Protein AF-W4FXV7-F1 (afdb_monomer_lite)

Secondary structure (DSSP, 8-state):
---------------PPPPHHHHHHHHHHHHTTEEEPTTS-EEE---TTEEEEEEEEEESS-SS------TTSPPPP---S-GGGS-EEEEEEEEE--EEETTTTEEE-SEEEEEE-EEEEE-SS-BTTB-TT-EEEEEPP--HHHHHHHIIIIIHHHHHHHS-GGGTTSPEEEEE---GGGGG--HHHHHHTT--SEEEEEPPTT-GGG-TTT--

InterPro domains:
  IPR036397 Ribonuclease H superfamily [G3DSA:3.30.420.10] (7-215)

pLDDT: mean 89.77, std 8.4, range [48.66, 97.69]

Sequence (216 aa):
MKEEARLKARSSYVKPLLTEVNMVARVEHCLRFLRVMPGGGRVFENMHDYVHVDEKWFFLTKVNRRFYVYDDEELALRSVKSKRFITKVMFLAAVARPRYDHHAKKEFDGKIGIWPFVEHTLAKRTSKNRARGAPVITPQTVDSGVYQAAILDKATPAIKAKFPRTSQSSEIYIQQDNASPHRCVTTALMLSMGIQGISIANQPPNSPDFDVLDLG

Foldseek 3Di:
DPDDDPDDDDDDDDADDDDPVLVVQQVVVQVVQWDQDPVRDIDGHPQLLEKEKDKDKDFPDDPDDDDDDDPPDDDDDDDDPDPVPGDIWIKIFIFGDWDQQPVVRGIQPRGQDIGTQWDFDFACDDDPVDHGRDTDIHHDDDALVNVQCCCVVPVLVSCVVRRRPVCQVAAHEYEYEPPPSCVSDAQVVCVVVVNPSYGYDYDRPRCLVVGPVSPD

Structure (mmCIF, N/CA/C/O backbone):
data_AF-W4FXV7-F1
#
_entry.id   AF-W4FXV7-F1
#
loop_
_atom_site.group_PDB
_atom_site.id
_atom_site.type_symbol
_atom_site.label_atom_id
_atom_site.label_alt_id
_atom_site.label_comp_id
_atom_site.label_asym_id
_atom_site.label_entity_id
_atom_site.label_seq_id
_atom_site.pdbx_PDB_ins_code
_atom_site.Cartn_x
_atom_site.Cartn_y
_atom_site.Cartn_z
_atom_site.occupancy
_atom_site.B_iso_or_equiv
_atom_site.auth_seq_id
_atom_site.auth_comp_id
_atom_site.auth_asym_id
_atom_site.auth_atom_id
_atom_site.pdbx_PDB_model_num
ATOM 1 N N . MET A 1 1 ? -50.076 -7.258 -24.761 1.00 48.66 1 MET A N 1
ATOM 2 C CA . MET A 1 1 ? -48.803 -6.557 -25.044 1.00 48.66 1 MET A CA 1
ATOM 3 C C . MET A 1 1 ? -48.222 -6.116 -23.712 1.00 48.66 1 MET A C 1
ATOM 5 O O . MET A 1 1 ? -48.916 -5.408 -22.998 1.00 48.66 1 MET A O 1
ATOM 9 N N . LYS A 1 2 ? -47.034 -6.595 -23.320 1.00 56.97 2 LYS A N 1
ATOM 10 C CA . LYS A 1 2 ? -46.328 -6.030 -22.157 1.00 56.97 2 LYS A CA 1
ATOM 11 C C . LYS A 1 2 ? -45.806 -4.655 -22.576 1.00 56.97 2 LYS A C 1
ATOM 13 O O . LYS A 1 2 ? -45.144 -4.579 -23.605 1.00 56.97 2 LYS A O 1
ATOM 18 N N . GLU A 1 3 ? -46.141 -3.605 -21.831 1.00 65.94 3 GLU A N 1
ATOM 19 C CA . GLU A 1 3 ? -45.591 -2.266 -22.062 1.00 65.94 3 GLU A CA 1
ATOM 20 C C . GLU A 1 3 ? -44.058 -2.314 -22.027 1.00 65.94 3 GLU A C 1
ATOM 22 O O . GLU A 1 3 ? -43.462 -2.879 -21.106 1.00 65.94 3 GLU A O 1
ATOM 27 N N . GLU A 1 4 ? -43.409 -1.737 -23.040 1.00 66.50 4 GLU A N 1
ATOM 28 C CA . GLU A 1 4 ? -41.957 -1.579 -23.049 1.00 66.50 4 GLU A CA 1
ATOM 29 C C . GLU A 1 4 ? -41.546 -0.566 -21.975 1.00 66.50 4 GLU A C 1
ATOM 31 O O . GLU A 1 4 ? -41.837 0.630 -22.059 1.00 66.50 4 GLU A O 1
ATOM 36 N N . ALA A 1 5 ? -40.847 -1.043 -20.945 1.00 71.62 5 ALA A N 1
ATOM 37 C CA . ALA A 1 5 ? -40.325 -0.189 -19.889 1.00 71.62 5 ALA A CA 1
ATOM 38 C C . ALA A 1 5 ? -39.305 0.819 -20.461 1.00 71.62 5 ALA A C 1
ATOM 40 O O . ALA A 1 5 ? -38.188 0.456 -20.825 1.00 71.62 5 ALA A O 1
ATOM 41 N N . ARG A 1 6 ? -39.671 2.110 -20.497 1.00 75.38 6 ARG A N 1
ATOM 42 C CA . ARG A 1 6 ? -38.799 3.219 -20.954 1.00 75.38 6 ARG A CA 1
ATOM 43 C C . ARG A 1 6 ? -37.732 3.626 -19.926 1.00 75.38 6 ARG A C 1
ATOM 45 O O . ARG A 1 6 ? -36.821 4.384 -20.253 1.00 75.38 6 ARG A O 1
ATOM 52 N N . LEU A 1 7 ? -37.838 3.144 -18.686 1.00 73.56 7 LEU A N 1
ATOM 53 C CA . LEU A 1 7 ? -36.908 3.446 -17.598 1.00 73.56 7 LEU A CA 1
ATOM 54 C C . LEU A 1 7 ? -35.859 2.339 -17.465 1.00 73.56 7 LEU A C 1
ATOM 56 O O . LEU A 1 7 ? -36.186 1.180 -17.221 1.00 73.56 7 LEU A O 1
ATOM 60 N N . LYS A 1 8 ? -34.581 2.716 -17.582 1.00 82.44 8 LYS A N 1
ATOM 61 C CA . LYS A 1 8 ? -33.437 1.821 -17.377 1.00 82.44 8 LYS A CA 1
ATOM 62 C C . LYS A 1 8 ? -32.688 2.240 -16.118 1.00 82.44 8 LYS A C 1
ATOM 64 O O . LYS A 1 8 ? -32.209 3.370 -16.040 1.00 82.44 8 LYS A O 1
ATOM 69 N N . ALA A 1 9 ? -32.552 1.325 -15.161 1.00 82.94 9 ALA A N 1
ATOM 70 C CA . ALA A 1 9 ? -31.697 1.543 -14.002 1.00 82.94 9 ALA A CA 1
ATOM 71 C C . ALA A 1 9 ? -30.247 1.764 -14.468 1.00 82.94 9 ALA A C 1
ATOM 73 O O . ALA A 1 9 ? -29.694 0.955 -15.219 1.00 82.94 9 ALA A O 1
ATOM 74 N N . ARG A 1 10 ? -29.642 2.876 -14.045 1.00 84.50 10 ARG A N 1
ATOM 75 C CA . ARG A 1 10 ? -28.224 3.182 -14.253 1.00 84.50 10 ARG A CA 1
ATOM 76 C C . ARG A 1 10 ? -27.609 3.552 -12.912 1.00 84.50 10 ARG A C 1
ATOM 78 O O . ARG A 1 10 ? -28.198 4.324 -12.162 1.00 84.50 10 ARG A O 1
ATOM 85 N N . SER A 1 11 ? -26.421 3.029 -12.645 1.00 85.62 11 SER A N 1
ATOM 86 C CA . SER A 1 11 ? -25.624 3.410 -11.483 1.00 85.62 11 SER A CA 1
ATOM 87 C C . SER A 1 11 ? -24.525 4.363 -11.928 1.00 85.62 11 SER A C 1
ATOM 89 O O . SER A 1 11 ? -23.873 4.129 -12.945 1.00 85.62 11 SER A O 1
ATOM 91 N N . SER A 1 12 ? -24.318 5.426 -11.160 1.00 85.12 12 SER A N 1
ATOM 92 C CA . SER A 1 12 ? -23.156 6.300 -11.281 1.00 85.12 12 SER A CA 1
ATOM 93 C C . SER A 1 12 ? -22.412 6.276 -9.955 1.00 85.12 12 SER A C 1
ATOM 95 O O . SER A 1 12 ? -23.033 6.346 -8.894 1.00 85.12 12 SER A O 1
ATOM 97 N N . TYR A 1 13 ? -21.092 6.151 -10.020 1.00 82.00 13 TYR A N 1
ATOM 98 C CA . TYR A 1 13 ? -20.228 6.188 -8.848 1.00 82.00 13 TYR A CA 1
ATOM 99 C C . TYR A 1 13 ? -19.575 7.562 -8.768 1.00 82.00 13 TYR A C 1
ATOM 101 O O . TYR A 1 13 ? -19.130 8.101 -9.783 1.00 82.00 13 TYR A O 1
ATOM 109 N N . VAL A 1 14 ? -19.508 8.118 -7.561 1.00 83.81 14 VAL A N 1
ATOM 110 C CA . VAL A 1 14 ? -18.764 9.354 -7.310 1.00 83.81 14 VAL A CA 1
ATOM 111 C C . VAL A 1 14 ? -17.282 9.069 -7.540 1.00 83.81 14 VAL A C 1
ATOM 113 O O . VAL A 1 14 ? -16.741 8.119 -6.978 1.00 83.81 14 VAL A O 1
ATOM 116 N N . LYS A 1 15 ? -16.638 9.884 -8.376 1.00 82.75 15 LYS A N 1
ATOM 117 C CA . LYS A 1 15 ? -15.205 9.807 -8.676 1.00 82.75 15 LYS A CA 1
ATOM 118 C C . LYS A 1 15 ? -14.511 11.091 -8.219 1.00 82.75 15 LYS A C 1
ATOM 120 O O . LYS A 1 15 ? -15.176 12.130 -8.165 1.00 82.75 15 LYS A O 1
ATOM 125 N N . PRO A 1 16 ? -13.203 11.048 -7.915 1.00 83.44 16 PRO A N 1
ATOM 126 C CA . PRO A 1 16 ? -12.426 12.258 -7.688 1.00 83.44 16 PRO A CA 1
ATOM 127 C C . PRO A 1 16 ? -12.573 13.225 -8.865 1.00 83.44 16 PRO A C 1
ATOM 129 O O . PRO A 1 16 ? -12.513 12.819 -10.027 1.00 83.44 16 PRO A O 1
ATOM 132 N N . LEU A 1 17 ? -12.770 14.505 -8.559 1.00 88.88 17 LEU A N 1
ATOM 133 C CA . LEU A 1 17 ? -12.753 15.549 -9.574 1.00 88.88 17 LEU A CA 1
ATOM 134 C C . LEU A 1 17 ? -11.306 15.754 -10.036 1.00 88.88 17 LEU A C 1
ATOM 136 O O . LEU A 1 17 ? -10.425 16.022 -9.218 1.00 88.88 17 LEU A O 1
ATOM 140 N N . LEU A 1 18 ? -11.062 15.616 -11.337 1.00 92.81 18 LEU A N 1
ATOM 141 C CA . LEU A 1 18 ? -9.741 15.814 -11.925 1.00 92.81 18 LEU A CA 1
ATOM 142 C C . LEU A 1 18 ? -9.613 17.248 -12.436 1.00 92.81 18 LEU A C 1
ATOM 144 O O . LEU A 1 18 ? -10.452 17.714 -13.203 1.00 92.81 18 LEU A O 1
ATOM 148 N N . THR A 1 19 ? -8.546 17.930 -12.028 1.00 94.69 19 THR A N 1
ATOM 149 C CA . THR A 1 19 ? -8.115 19.179 -12.674 1.00 94.69 19 THR A CA 1
ATOM 150 C C . THR A 1 19 ? -7.403 18.867 -13.992 1.00 94.69 19 THR A C 1
ATOM 152 O O . THR A 1 19 ? -6.935 17.743 -14.187 1.00 94.69 19 THR A O 1
ATOM 155 N N . GLU A 1 20 ? -7.245 19.854 -14.878 1.00 96.00 20 GLU A N 1
ATOM 156 C CA . GLU A 1 20 ? -6.464 19.686 -16.117 1.00 96.00 20 GLU A CA 1
ATOM 157 C C . GLU A 1 20 ? -5.042 19.179 -15.835 1.00 96.00 20 GLU A C 1
ATOM 159 O O . GLU A 1 20 ? -4.565 18.253 -16.489 1.00 96.00 20 GLU A O 1
ATOM 164 N N . VAL A 1 21 ? -4.406 19.697 -14.779 1.00 94.81 21 VAL A N 1
ATOM 165 C CA . VAL A 1 21 ? -3.082 19.250 -14.325 1.00 94.81 21 VAL A CA 1
ATOM 166 C C . VAL A 1 21 ? -3.102 17.772 -13.924 1.00 94.81 21 VAL A C 1
ATOM 168 O O . VAL A 1 21 ? -2.193 17.024 -14.282 1.00 94.81 21 VAL A O 1
ATOM 171 N N . ASN A 1 22 ? -4.149 17.311 -13.224 1.00 93.25 22 ASN A N 1
ATOM 172 C CA . ASN A 1 22 ? -4.285 15.888 -12.898 1.00 93.25 22 ASN A CA 1
ATOM 173 C C . ASN A 1 22 ? -4.461 15.037 -14.157 1.00 93.25 22 ASN A C 1
ATOM 175 O O . ASN A 1 22 ? -3.879 13.959 -14.244 1.00 93.25 22 ASN A O 1
ATOM 179 N N . MET A 1 23 ? -5.251 15.501 -15.126 1.00 94.12 23 MET A N 1
ATOM 180 C CA . MET A 1 23 ? -5.481 14.772 -16.374 1.00 94.12 23 MET A CA 1
ATOM 181 C C . MET A 1 23 ? -4.187 14.600 -17.172 1.00 94.12 23 MET A C 1
ATOM 183 O O . MET A 1 23 ? -3.881 13.480 -17.581 1.00 94.12 23 MET A O 1
ATOM 187 N N . VAL A 1 24 ? -3.404 15.670 -17.336 1.00 95.75 24 VAL A N 1
ATOM 188 C CA . VAL A 1 24 ? -2.107 15.621 -18.031 1.00 95.75 24 VAL A CA 1
ATOM 189 C C . VAL A 1 24 ? -1.149 14.669 -17.317 1.00 95.75 24 VAL A C 1
ATOM 191 O O . VAL A 1 24 ? -0.655 13.732 -17.941 1.00 95.75 24 VAL A O 1
ATOM 194 N N . ALA A 1 25 ? -0.976 14.817 -15.999 1.00 94.50 25 ALA A N 1
ATOM 195 C CA . ALA A 1 25 ? -0.084 13.957 -15.216 1.00 94.50 25 ALA A CA 1
ATOM 196 C C . ALA A 1 25 ? -0.470 12.469 -15.297 1.00 94.50 25 ALA A C 1
ATOM 198 O O . ALA A 1 25 ? 0.395 11.590 -15.319 1.00 94.50 25 ALA A O 1
ATOM 199 N N . ARG A 1 26 ? -1.773 12.170 -15.363 1.00 94.56 26 ARG A N 1
ATOM 200 C CA . ARG A 1 26 ? -2.284 10.807 -15.549 1.00 94.56 26 ARG A CA 1
ATOM 201 C C . ARG A 1 26 ? -1.961 10.251 -16.930 1.00 94.56 26 ARG A C 1
ATOM 203 O O . ARG A 1 26 ? -1.517 9.112 -17.022 1.00 94.56 26 ARG A O 1
ATOM 210 N N . VAL A 1 27 ? -2.148 11.039 -17.989 1.00 94.31 27 VAL A N 1
ATOM 211 C CA . VAL A 1 27 ? -1.793 10.621 -19.355 1.00 94.31 27 VAL A CA 1
ATOM 212 C C . VAL A 1 27 ? -0.291 10.383 -19.459 1.00 94.31 27 VAL A C 1
ATOM 214 O O . VAL A 1 27 ? 0.118 9.318 -19.910 1.00 94.31 27 VAL A O 1
ATOM 217 N N . GLU A 1 28 ? 0.532 11.314 -18.978 1.00 94.50 28 GLU A N 1
ATOM 218 C CA . GLU A 1 28 ? 1.990 11.162 -18.950 1.00 94.50 28 GLU A CA 1
ATOM 219 C C . GLU A 1 28 ? 2.416 9.912 -18.181 1.00 94.50 28 GLU A C 1
ATOM 221 O O . GLU A 1 28 ? 3.292 9.179 -18.635 1.00 94.50 28 GLU A O 1
ATOM 226 N N . HIS A 1 29 ? 1.773 9.627 -17.045 1.00 92.69 29 HIS A N 1
ATOM 227 C CA . HIS A 1 29 ? 1.997 8.394 -16.298 1.00 92.69 29 HIS A CA 1
ATOM 228 C C . HIS A 1 29 ? 1.708 7.149 -17.138 1.00 92.69 29 HIS A C 1
ATOM 230 O O . HIS A 1 29 ? 2.578 6.288 -17.241 1.00 92.69 29 HIS A O 1
ATOM 236 N N . CYS A 1 30 ? 0.550 7.072 -17.799 1.00 92.31 30 CYS A N 1
ATOM 237 C CA . CYS A 1 30 ? 0.216 5.947 -18.676 1.00 92.31 30 CYS A CA 1
ATOM 238 C C . CYS A 1 30 ? 1.188 5.805 -19.855 1.00 92.31 30 CYS A C 1
ATOM 240 O O . CYS A 1 30 ? 1.553 4.688 -20.220 1.00 92.31 30 CYS A O 1
ATOM 242 N N . LEU A 1 31 ? 1.622 6.923 -20.447 1.00 92.56 31 LEU A N 1
ATOM 243 C CA . LEU A 1 31 ? 2.546 6.923 -21.584 1.00 92.56 31 LEU A CA 1
ATOM 244 C C . LEU A 1 31 ? 3.917 6.340 -21.223 1.00 92.56 31 LEU A C 1
ATOM 246 O O . LEU A 1 31 ? 4.532 5.713 -22.081 1.00 92.56 31 LEU A O 1
ATO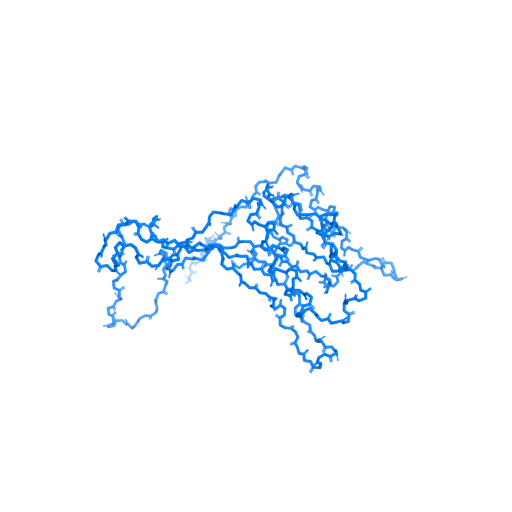M 250 N N . ARG A 1 32 ? 4.376 6.473 -19.968 1.00 91.00 32 ARG A N 1
ATOM 251 C CA . ARG A 1 32 ? 5.633 5.847 -19.511 1.00 91.00 32 ARG A CA 1
ATOM 252 C C . ARG A 1 32 ? 5.609 4.325 -19.582 1.00 91.00 32 ARG A C 1
ATOM 254 O O . ARG A 1 32 ? 6.667 3.718 -19.666 1.00 91.00 32 ARG A O 1
ATOM 261 N N . PHE A 1 33 ? 4.423 3.720 -19.580 1.00 90.81 33 PHE A N 1
ATOM 262 C CA . PHE A 1 33 ? 4.275 2.276 -19.703 1.00 90.81 33 PHE A CA 1
ATOM 263 C C . PHE A 1 33 ? 4.114 1.799 -21.153 1.00 90.81 33 PHE A C 1
ATOM 265 O O . PHE A 1 33 ? 3.883 0.613 -21.374 1.00 90.81 33 PHE A O 1
ATOM 272 N N . LEU A 1 34 ? 4.191 2.680 -22.155 1.00 92.50 34 LEU A N 1
ATOM 273 C CA . LEU A 1 34 ? 4.124 2.277 -23.560 1.00 92.50 34 LEU A CA 1
ATOM 274 C C . LEU A 1 34 ? 5.517 1.973 -24.108 1.00 92.50 34 LEU A C 1
ATOM 276 O O . LEU A 1 34 ? 6.382 2.843 -24.182 1.00 92.50 34 LEU A O 1
ATOM 280 N N . ARG A 1 35 ? 5.698 0.746 -24.597 1.00 88.50 35 ARG A N 1
ATOM 281 C CA . ARG A 1 35 ? 6.882 0.310 -25.339 1.00 88.50 35 ARG A CA 1
ATOM 282 C C . ARG A 1 35 ? 6.604 0.313 -26.835 1.00 88.50 35 ARG A C 1
ATOM 284 O O . ARG A 1 35 ? 5.548 -0.138 -27.283 1.00 88.50 35 ARG A O 1
ATOM 291 N N . VAL A 1 36 ? 7.573 0.796 -27.608 1.00 89.12 36 VAL A N 1
ATOM 292 C CA . VAL A 1 36 ? 7.553 0.730 -29.073 1.00 89.12 36 VAL A CA 1
ATOM 293 C C . VAL A 1 36 ? 8.174 -0.593 -29.509 1.00 89.12 36 VAL A C 1
ATOM 295 O O . VAL A 1 36 ? 9.300 -0.916 -29.140 1.00 89.12 36 VAL A O 1
ATOM 298 N N . MET A 1 37 ? 7.425 -1.369 -30.283 1.00 89.44 37 MET A N 1
ATOM 299 C CA . MET A 1 37 ? 7.876 -2.637 -30.845 1.00 89.44 37 MET A CA 1
ATOM 300 C C . MET A 1 37 ? 8.703 -2.395 -32.119 1.00 89.44 37 MET A C 1
ATOM 302 O O . MET A 1 37 ? 8.470 -1.399 -32.809 1.00 89.44 37 MET A O 1
ATOM 306 N N . PRO A 1 38 ? 9.592 -3.328 -32.514 1.00 84.81 38 PRO A N 1
ATOM 307 C CA . PRO A 1 38 ? 10.391 -3.209 -33.742 1.00 84.81 38 PRO A CA 1
ATOM 308 C C . PRO A 1 38 ? 9.578 -2.979 -35.033 1.00 84.81 38 PRO A C 1
ATOM 310 O O . PRO A 1 38 ? 10.108 -2.448 -36.000 1.00 84.81 38 PRO A O 1
ATOM 313 N N . GLY A 1 39 ? 8.286 -3.335 -35.048 1.00 86.38 39 GLY A N 1
ATOM 314 C CA . GLY A 1 39 ? 7.357 -3.093 -36.162 1.00 86.38 39 GLY A CA 1
ATOM 315 C C . GLY A 1 39 ? 6.536 -1.797 -36.071 1.00 86.38 39 GLY A C 1
ATOM 316 O O . GLY A 1 39 ? 5.515 -1.686 -36.741 1.00 86.38 39 GLY A O 1
ATOM 317 N N . GLY A 1 40 ? 6.897 -0.854 -35.195 1.00 86.69 40 GLY A N 1
ATOM 318 C CA . GLY A 1 40 ? 6.206 0.436 -35.029 1.00 86.69 40 GLY A CA 1
ATOM 319 C C . GLY A 1 40 ? 4.913 0.396 -34.200 1.00 86.69 40 GLY A C 1
ATOM 320 O O . GLY A 1 40 ? 4.383 1.445 -33.834 1.00 86.69 40 GLY A O 1
ATOM 321 N N . GLY A 1 41 ? 4.418 -0.796 -33.853 1.00 90.38 41 GLY A N 1
ATOM 322 C CA . GLY A 1 41 ? 3.311 -0.970 -32.910 1.00 90.38 41 GLY A CA 1
ATOM 323 C C . GLY A 1 41 ? 3.684 -0.552 -31.484 1.00 90.38 41 GLY A C 1
ATOM 324 O O . GLY A 1 41 ? 4.857 -0.554 -31.111 1.00 90.38 41 GLY A O 1
ATOM 325 N N . ARG A 1 42 ? 2.683 -0.213 -30.666 1.00 90.88 42 ARG A N 1
ATOM 326 C CA . ARG A 1 42 ? 2.867 0.111 -29.243 1.00 90.88 42 ARG A CA 1
ATOM 327 C C . ARG A 1 42 ? 2.188 -0.936 -28.374 1.00 90.88 42 ARG A C 1
ATOM 329 O O . ARG A 1 42 ? 1.058 -1.325 -28.658 1.00 90.88 42 ARG A O 1
ATOM 336 N N . VAL A 1 43 ? 2.862 -1.361 -27.314 1.00 91.81 43 VAL A N 1
ATOM 337 C CA . VAL A 1 43 ? 2.330 -2.302 -26.320 1.00 91.81 43 VAL A CA 1
ATOM 338 C C . VAL A 1 43 ? 2.589 -1.768 -24.920 1.00 91.81 43 VAL A C 1
ATOM 340 O O . VAL A 1 43 ? 3.569 -1.061 -24.701 1.00 91.81 43 VAL A O 1
ATOM 343 N N . PHE A 1 44 ? 1.718 -2.094 -23.971 1.00 90.44 44 PHE A N 1
ATOM 344 C CA . PHE A 1 44 ? 1.961 -1.756 -22.572 1.00 90.44 44 PHE A CA 1
ATOM 345 C C . PHE A 1 44 ? 3.011 -2.681 -21.949 1.00 90.44 44 PHE A C 1
ATOM 347 O O . PHE A 1 44 ? 3.120 -3.853 -22.320 1.00 90.44 44 PHE A O 1
ATOM 354 N N . GLU A 1 45 ? 3.770 -2.161 -20.985 1.00 88.44 45 GLU A N 1
ATOM 355 C CA . GLU A 1 45 ? 4.669 -2.969 -20.167 1.00 88.44 45 GLU A CA 1
ATOM 356 C C . GLU A 1 45 ? 3.906 -4.071 -19.430 1.00 88.44 45 GLU A C 1
ATOM 358 O O . GLU A 1 45 ? 2.751 -3.917 -19.034 1.00 88.44 45 GLU A O 1
ATOM 363 N N . ASN A 1 46 ? 4.574 -5.201 -19.200 1.00 88.31 46 ASN A N 1
ATOM 364 C CA . ASN A 1 46 ? 3.980 -6.309 -18.456 1.00 88.31 46 ASN A CA 1
ATOM 365 C C . ASN A 1 46 ? 3.898 -6.043 -16.939 1.00 88.31 46 ASN A C 1
ATOM 367 O O . ASN A 1 46 ? 3.200 -6.780 -16.243 1.00 88.31 46 ASN A O 1
ATOM 371 N N . MET A 1 47 ? 4.593 -5.019 -16.430 1.00 89.50 47 MET A N 1
ATOM 372 C CA . MET A 1 47 ? 4.651 -4.663 -15.008 1.00 89.50 47 MET A CA 1
ATOM 373 C C . MET A 1 47 ? 5.090 -5.825 -14.092 1.00 89.50 47 MET A C 1
ATOM 375 O O . MET A 1 47 ? 4.726 -5.873 -12.921 1.00 89.50 47 MET A O 1
ATOM 379 N N . HIS A 1 48 ? 5.875 -6.787 -14.597 1.00 91.06 48 HIS A N 1
ATOM 380 C CA . HIS A 1 48 ? 6.377 -7.911 -13.788 1.00 91.06 48 HIS A CA 1
ATOM 381 C C . HIS A 1 48 ? 7.363 -7.482 -12.699 1.00 91.06 48 HIS A C 1
ATOM 383 O O . HIS A 1 48 ? 7.560 -8.234 -11.743 1.00 91.06 48 HIS A O 1
ATOM 389 N N . ASP A 1 49 ? 7.924 -6.282 -12.833 1.00 91.69 49 ASP A N 1
ATOM 390 C CA . ASP A 1 49 ? 8.886 -5.694 -11.904 1.00 91.69 49 ASP A CA 1
ATOM 391 C C . ASP A 1 49 ? 8.225 -4.715 -10.915 1.00 91.69 49 ASP A C 1
ATOM 393 O O . ASP A 1 49 ? 8.909 -4.091 -10.112 1.00 91.69 49 ASP A O 1
ATOM 397 N N . TYR A 1 50 ? 6.891 -4.596 -10.937 1.00 93.69 5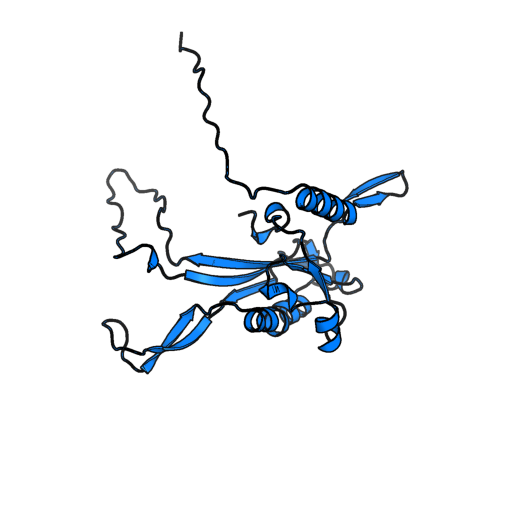0 TYR A N 1
ATOM 398 C CA . TYR A 1 50 ? 6.141 -3.724 -10.035 1.00 93.69 50 TYR A CA 1
ATOM 399 C C . TYR A 1 50 ? 5.547 -4.485 -8.845 1.00 93.69 50 TYR A C 1
ATOM 401 O O . TYR A 1 50 ? 4.981 -5.577 -8.972 1.00 93.69 50 TYR A O 1
ATOM 409 N N . VAL A 1 51 ? 5.649 -3.852 -7.680 1.00 95.25 51 VAL A N 1
ATOM 410 C CA . VAL A 1 51 ? 4.966 -4.204 -6.437 1.00 95.25 51 VAL A CA 1
ATOM 411 C C . VAL A 1 51 ? 4.084 -3.026 -6.048 1.00 95.25 51 VAL A C 1
ATOM 413 O O . VAL A 1 51 ? 4.590 -1.940 -5.801 1.00 95.25 51 VAL A O 1
ATOM 416 N N . HIS A 1 52 ? 2.780 -3.234 -5.965 1.00 95.56 52 HIS A N 1
ATOM 417 C CA . HIS A 1 52 ? 1.820 -2.240 -5.501 1.00 95.56 52 HIS A CA 1
ATOM 418 C C . HIS A 1 52 ? 1.697 -2.323 -3.983 1.00 95.56 52 HIS A C 1
ATOM 420 O O . HIS A 1 52 ? 1.529 -3.425 -3.441 1.00 95.56 52 HIS A O 1
ATOM 426 N N . VAL A 1 53 ? 1.797 -1.176 -3.313 1.00 96.31 53 VAL A N 1
ATOM 427 C CA . VAL A 1 53 ? 1.571 -1.043 -1.875 1.00 96.31 53 VAL A CA 1
ATOM 428 C C . VAL A 1 53 ? 0.513 0.012 -1.595 1.00 96.31 53 VAL A C 1
ATOM 430 O O . VAL A 1 53 ? 0.522 1.066 -2.221 1.00 96.31 53 VAL A O 1
ATOM 433 N N . ASP A 1 54 ? -0.374 -0.294 -0.653 1.00 94.62 54 ASP A N 1
ATOM 434 C CA . ASP A 1 54 ? -1.465 0.591 -0.240 1.00 94.62 54 ASP A CA 1
ATOM 435 C C . ASP A 1 54 ? -1.946 0.246 1.177 1.00 94.62 54 ASP A C 1
ATOM 437 O O . ASP A 1 54 ? -1.782 -0.889 1.662 1.00 94.62 54 ASP A O 1
ATOM 441 N N . GLU A 1 55 ? -2.568 1.221 1.837 1.00 94.12 55 GLU A N 1
ATOM 442 C CA . GLU A 1 55 ? -3.186 1.088 3.143 1.00 94.12 55 GLU A CA 1
ATOM 443 C C . GLU A 1 55 ? -4.708 0.977 3.081 1.00 94.12 55 GLU A C 1
ATOM 445 O O . GLU A 1 55 ? -5.436 1.924 2.786 1.00 94.12 55 GLU A O 1
ATOM 450 N N . LYS A 1 56 ? -5.234 -0.155 3.556 1.00 91.00 56 LYS A N 1
ATOM 451 C CA . LYS A 1 56 ? -6.682 -0.399 3.573 1.00 91.00 56 LYS A CA 1
ATOM 452 C C . LYS A 1 56 ? -7.229 -0.562 4.983 1.00 91.00 56 LYS A C 1
ATOM 454 O O . LYS A 1 56 ? -6.679 -1.278 5.823 1.00 91.00 56 LYS A O 1
ATOM 459 N N . TRP A 1 57 ? -8.368 0.079 5.251 1.00 91.50 57 TRP A N 1
ATOM 460 C CA . TRP A 1 57 ? -9.125 -0.116 6.490 1.00 91.50 57 TRP A CA 1
ATOM 461 C C . TRP A 1 57 ? -9.959 -1.398 6.435 1.00 91.50 57 TRP A C 1
ATOM 463 O O . TRP A 1 57 ? -10.897 -1.515 5.646 1.00 91.50 57 TRP A O 1
ATOM 473 N N . PHE A 1 58 ? -9.709 -2.311 7.370 1.00 90.62 58 PHE A N 1
ATOM 474 C CA . PHE A 1 58 ? -10.530 -3.495 7.594 1.00 90.62 58 PHE A CA 1
ATOM 475 C C . PHE A 1 58 ? -11.418 -3.297 8.817 1.00 90.62 58 PHE A C 1
ATOM 477 O O . PHE A 1 58 ? -10.942 -3.031 9.920 1.00 90.62 58 PHE A O 1
ATOM 484 N N . PHE A 1 59 ? -12.726 -3.445 8.624 1.00 90.88 59 PHE A N 1
ATOM 485 C CA . PHE A 1 59 ? -13.718 -3.356 9.691 1.00 90.88 59 PHE A CA 1
ATOM 486 C C . PHE A 1 59 ? -14.044 -4.754 10.208 1.00 90.88 59 PHE A C 1
ATOM 488 O O . PHE A 1 59 ? -14.357 -5.645 9.419 1.00 90.88 59 PHE A O 1
ATOM 495 N N . LEU A 1 60 ? -14.075 -4.923 11.534 1.00 88.88 60 LEU A N 1
ATOM 496 C CA . LEU A 1 60 ? -14.477 -6.179 12.179 1.00 88.88 60 LEU A CA 1
ATOM 497 C C . LEU A 1 60 ? -15.872 -6.634 11.719 1.00 88.88 60 LEU A C 1
ATOM 499 O O . LEU A 1 60 ? -16.181 -7.822 11.673 1.00 88.88 60 LEU A O 1
ATOM 503 N N . THR A 1 61 ? -16.741 -5.682 11.377 1.00 88.25 61 THR A N 1
ATOM 504 C CA . THR A 1 61 ? -18.067 -5.981 10.852 1.00 88.25 61 THR A CA 1
ATOM 505 C C . THR A 1 61 ? -18.563 -4.870 9.925 1.00 88.25 61 THR A C 1
ATOM 507 O O . THR A 1 61 ? -18.320 -3.692 10.175 1.00 88.25 61 THR A O 1
ATOM 510 N N . LYS A 1 62 ? -19.272 -5.222 8.844 1.00 87.19 62 LYS A N 1
ATOM 511 C CA . LYS A 1 62 ? -19.889 -4.236 7.936 1.00 87.19 62 LYS A CA 1
ATOM 512 C C . LYS A 1 62 ? -21.183 -3.693 8.534 1.00 87.19 62 LYS A C 1
ATOM 514 O O . LYS A 1 62 ? -21.945 -4.456 9.125 1.00 87.19 62 LYS A O 1
ATOM 519 N N . VAL A 1 63 ? -21.467 -2.407 8.329 1.00 87.69 63 VAL A N 1
ATOM 520 C CA . VAL A 1 63 ? -22.738 -1.793 8.758 1.00 87.69 63 VAL A CA 1
ATOM 521 C C . VAL A 1 63 ? -23.915 -2.518 8.106 1.00 87.69 63 VAL A C 1
ATOM 523 O O . VAL A 1 63 ? -24.766 -3.057 8.804 1.00 87.69 63 VAL A O 1
ATOM 526 N N . ASN A 1 64 ? -23.889 -2.614 6.777 1.00 86.00 64 ASN A N 1
ATOM 527 C CA . ASN A 1 64 ? -24.855 -3.380 6.004 1.00 86.00 64 ASN A CA 1
ATOM 528 C C . ASN A 1 64 ? -24.174 -4.657 5.512 1.00 86.00 64 ASN A C 1
ATOM 530 O O . ASN A 1 64 ? -23.163 -4.602 4.808 1.00 86.00 64 ASN A O 1
ATOM 534 N N . ARG A 1 65 ? -24.711 -5.812 5.903 1.00 87.62 65 ARG A N 1
ATOM 535 C CA . ARG A 1 65 ? -24.271 -7.124 5.425 1.00 87.62 65 ARG A CA 1
ATOM 536 C C . ARG A 1 65 ? -25.502 -7.876 4.948 1.00 87.62 65 ARG A C 1
ATOM 538 O O . ARG A 1 65 ? -26.469 -7.976 5.694 1.00 87.62 65 ARG A O 1
ATOM 545 N N . ARG A 1 66 ? -25.461 -8.362 3.709 1.00 88.88 66 ARG A N 1
ATOM 546 C CA . ARG A 1 66 ? -26.505 -9.230 3.167 1.00 88.88 66 ARG A CA 1
ATOM 547 C C . ARG A 1 66 ? -26.301 -10.629 3.738 1.00 88.88 66 ARG A C 1
ATOM 549 O O . ARG A 1 66 ? -25.191 -11.155 3.664 1.00 88.88 66 ARG A O 1
ATOM 556 N N . PHE A 1 67 ? -27.357 -11.182 4.311 1.00 88.81 67 PHE A N 1
ATOM 557 C CA . PHE A 1 67 ? -27.433 -12.574 4.726 1.00 88.81 67 PHE A CA 1
ATOM 558 C C . PHE A 1 67 ? -28.454 -13.267 3.831 1.00 88.81 67 PHE A C 1
ATOM 560 O O . PHE A 1 67 ? -29.434 -12.646 3.419 1.00 88.81 67 PHE A O 1
ATOM 567 N N . TYR A 1 68 ? -28.177 -14.519 3.499 1.00 91.38 68 TYR A N 1
ATOM 568 C CA . TYR A 1 68 ? -29.154 -15.420 2.911 1.00 91.38 68 TYR A CA 1
ATOM 569 C C . TYR A 1 68 ? -29.602 -16.318 4.057 1.00 91.38 68 TYR A C 1
ATOM 571 O O . TYR A 1 68 ? -28.757 -16.959 4.677 1.00 91.38 68 TYR A O 1
ATOM 579 N N . VAL A 1 69 ? -30.885 -16.255 4.377 1.00 93.44 69 VAL A N 1
ATOM 580 C CA . VAL A 1 69 ? -31.560 -17.047 5.409 1.00 93.44 69 VAL A CA 1
ATOM 581 C C . VAL A 1 69 ? -32.783 -17.672 4.750 1.00 93.44 69 VAL A C 1
ATOM 583 O O . VAL A 1 69 ? -33.278 -17.109 3.761 1.00 93.44 69 VAL A O 1
ATOM 586 N N . TYR A 1 70 ? -33.225 -18.827 5.239 1.00 94.25 70 TYR A N 1
ATOM 587 C CA . TYR A 1 70 ? -34.508 -19.382 4.805 1.00 94.25 70 TYR A CA 1
ATOM 588 C C . TYR A 1 70 ? -35.663 -18.475 5.252 1.00 94.25 70 TYR A C 1
ATOM 590 O O . TYR A 1 70 ? -35.493 -17.584 6.087 1.00 94.25 70 TYR A O 1
ATOM 598 N N . ASP A 1 71 ? -36.826 -18.637 4.631 1.00 92.25 71 ASP A N 1
ATOM 599 C CA . ASP A 1 71 ? -38.010 -17.821 4.903 1.00 92.25 71 ASP A CA 1
ATOM 600 C C . ASP A 1 71 ? -38.575 -18.031 6.316 1.00 92.25 71 ASP A C 1
ATOM 602 O O . ASP A 1 71 ? -39.213 -17.125 6.853 1.00 92.25 71 ASP A O 1
ATOM 606 N N . ASP A 1 72 ? -38.288 -19.177 6.932 1.00 94.56 72 ASP A N 1
ATOM 607 C CA . ASP A 1 72 ? -38.644 -19.535 8.306 1.00 94.56 72 ASP A CA 1
ATOM 608 C C . ASP A 1 72 ? -37.535 -19.252 9.341 1.00 94.56 72 ASP A C 1
ATOM 610 O O . ASP A 1 72 ? -37.745 -19.441 10.541 1.00 94.56 72 ASP A O 1
ATOM 614 N N . GLU A 1 73 ? -36.371 -18.754 8.916 1.00 94.38 73 GLU A N 1
ATOM 615 C CA . GLU A 1 73 ? -35.245 -18.454 9.801 1.00 94.38 73 GLU A CA 1
ATOM 616 C C . GLU A 1 73 ? -35.218 -16.985 10.249 1.00 94.38 73 GLU A C 1
ATOM 618 O O . GLU A 1 73 ? -35.271 -16.044 9.451 1.00 94.38 73 GLU A O 1
ATOM 623 N N . GLU A 1 74 ? -35.029 -16.764 11.552 1.00 90.50 74 GLU A N 1
ATOM 624 C CA . GLU A 1 74 ? -34.832 -15.419 12.086 1.00 90.50 74 GLU A CA 1
ATOM 625 C C . GLU A 1 74 ? -33.396 -14.924 11.840 1.00 90.50 74 GLU A C 1
ATOM 627 O O . GLU A 1 74 ? -32.401 -15.576 12.170 1.00 90.50 74 GLU A O 1
ATOM 632 N N . LEU A 1 75 ? -33.269 -13.713 11.292 1.00 90.75 75 LEU A N 1
ATOM 633 C CA . LEU A 1 75 ? -31.969 -13.096 11.066 1.00 90.75 75 LEU A CA 1
ATOM 634 C C . LEU A 1 75 ? -31.302 -12.703 12.393 1.00 90.75 75 LEU A C 1
ATOM 636 O O . LEU A 1 75 ? -31.832 -11.894 13.152 1.00 90.75 75 LEU A O 1
ATOM 640 N N . ALA A 1 76 ? -30.073 -13.178 12.618 1.00 87.62 76 ALA A N 1
ATOM 641 C CA . ALA A 1 76 ? -29.299 -12.857 13.817 1.00 87.62 76 ALA A CA 1
ATOM 642 C C . ALA A 1 76 ? -29.214 -11.339 14.088 1.00 87.62 76 ALA A C 1
ATOM 644 O O . ALA A 1 76 ? -28.711 -10.561 13.264 1.00 87.62 76 ALA A O 1
ATOM 645 N N . LEU A 1 77 ? -29.641 -10.921 15.286 1.00 88.75 77 LEU A N 1
ATOM 646 C CA . LEU A 1 77 ? -29.609 -9.520 15.700 1.00 88.75 77 LEU A CA 1
ATOM 647 C C . LEU A 1 77 ? -28.167 -8.996 15.762 1.00 88.75 77 LEU A C 1
ATOM 649 O O . LEU A 1 77 ? -27.320 -9.497 16.503 1.00 88.75 77 LEU A O 1
ATOM 653 N N . ARG A 1 78 ? -27.897 -7.917 15.022 1.00 89.19 78 ARG A N 1
ATOM 654 C CA . ARG A 1 78 ? -26.606 -7.215 15.028 1.00 89.19 78 ARG A CA 1
ATOM 655 C C . ARG A 1 78 ? -26.801 -5.765 15.443 1.00 89.19 78 ARG A C 1
ATOM 657 O O . ARG A 1 78 ? -27.145 -4.921 14.621 1.00 89.19 78 ARG A O 1
ATOM 664 N N . SER A 1 79 ? -26.543 -5.469 16.714 1.00 86.38 79 SER A N 1
ATOM 665 C CA . SER A 1 79 ? -26.674 -4.123 17.274 1.00 86.38 79 SER A CA 1
ATOM 666 C C . SER A 1 79 ? -25.344 -3.607 17.832 1.00 86.38 79 SER A C 1
ATOM 668 O O . SER A 1 79 ? -24.552 -4.333 18.429 1.00 86.38 79 SER A O 1
ATOM 670 N N . VAL A 1 80 ? -25.079 -2.318 17.612 1.00 85.56 80 VAL A N 1
ATOM 671 C CA . VAL A 1 80 ? -23.966 -1.571 18.215 1.00 85.56 80 VAL A CA 1
ATOM 672 C C . VAL A 1 80 ? -24.483 -0.200 18.639 1.00 85.56 80 VAL A C 1
ATOM 674 O O . VAL A 1 80 ? -25.325 0.375 17.955 1.00 85.56 80 VAL A O 1
ATOM 677 N N . LYS A 1 81 ? -23.962 0.362 19.738 1.00 85.62 81 LYS A N 1
ATOM 678 C CA . LYS A 1 81 ? -24.394 1.689 20.225 1.00 85.62 81 LYS A CA 1
ATOM 679 C C . LYS A 1 81 ? -24.163 2.812 19.205 1.00 85.62 81 LYS A C 1
ATOM 681 O O . LYS A 1 81 ? -24.935 3.757 19.143 1.00 85.62 81 LYS A O 1
ATOM 686 N N . SER A 1 82 ? -23.087 2.728 18.422 1.00 89.00 82 SER A N 1
ATOM 687 C CA . SER A 1 82 ? -22.816 3.636 17.304 1.00 89.00 82 SER A CA 1
ATOM 688 C C . SER A 1 82 ? -21.909 2.962 16.284 1.00 89.00 82 SER A C 1
ATOM 690 O O . SER A 1 82 ? -20.953 2.276 16.648 1.00 89.00 82 SER A O 1
ATOM 692 N N . LYS A 1 83 ? -22.164 3.222 14.997 1.00 87.88 83 LYS A N 1
ATOM 693 C CA . LYS A 1 83 ? -21.338 2.742 13.875 1.00 87.88 83 LYS A CA 1
ATOM 694 C C . LYS A 1 83 ? -19.890 3.242 13.963 1.00 87.88 83 LYS A C 1
ATOM 696 O O . LYS A 1 83 ? -18.988 2.579 13.467 1.00 87.88 83 LYS A O 1
ATOM 701 N N . ARG A 1 84 ? -19.658 4.375 14.642 1.00 85.88 84 ARG A N 1
ATOM 702 C CA . ARG A 1 84 ? -18.316 4.939 14.876 1.00 85.88 84 ARG A CA 1
ATOM 703 C C . ARG A 1 84 ? -17.436 4.058 15.769 1.00 85.88 84 ARG A C 1
ATOM 705 O O . ARG A 1 84 ? -16.221 4.182 15.709 1.00 85.88 84 ARG A O 1
ATOM 712 N N . PHE A 1 85 ? -18.034 3.183 16.579 1.00 84.06 85 PHE A N 1
ATOM 713 C CA . PHE A 1 85 ? -17.310 2.284 17.484 1.00 84.06 85 PHE A CA 1
ATOM 714 C C . PHE A 1 85 ? -17.058 0.897 16.892 1.00 84.06 85 PHE A C 1
ATOM 716 O O . PHE A 1 85 ? -16.559 0.022 17.599 1.00 84.06 85 PHE A O 1
ATOM 723 N N . ILE A 1 86 ? -17.401 0.669 15.619 1.00 88.38 86 ILE A N 1
ATOM 724 C CA . ILE A 1 86 ? -17.003 -0.562 14.939 1.00 88.38 86 ILE A CA 1
ATOM 725 C C . ILE A 1 86 ? -15.478 -0.574 14.870 1.00 88.38 86 ILE A C 1
ATOM 727 O O . ILE A 1 86 ? -14.870 0.315 14.272 1.00 88.38 86 ILE A O 1
ATOM 731 N N . THR A 1 87 ? -14.869 -1.584 15.489 1.00 88.00 87 THR A N 1
ATOM 732 C CA . THR A 1 87 ? -13.421 -1.775 15.455 1.00 88.00 87 THR A CA 1
ATOM 733 C C . THR A 1 87 ? -12.952 -1.866 14.009 1.00 88.00 87 THR A C 1
ATOM 735 O O . THR A 1 87 ? -13.463 -2.677 13.231 1.00 88.00 87 THR A O 1
ATOM 738 N N . LYS A 1 88 ? -11.975 -1.030 13.666 1.00 91.69 88 LYS A N 1
ATOM 739 C CA . LYS A 1 88 ? -11.297 -1.032 12.376 1.00 91.69 88 LYS A CA 1
ATOM 740 C C . LYS A 1 88 ? -9.791 -1.016 12.585 1.00 91.69 88 LYS A C 1
ATOM 742 O O . LYS A 1 88 ? -9.319 -0.379 13.524 1.00 91.69 88 LYS A O 1
ATOM 747 N N . VAL A 1 89 ? -9.068 -1.716 11.727 1.00 93.44 89 VAL A N 1
ATOM 748 C CA . VAL A 1 89 ? -7.604 -1.789 11.731 1.00 93.44 89 VAL A CA 1
ATOM 749 C C . VAL A 1 89 ? -7.135 -1.472 10.318 1.00 93.44 89 VAL A C 1
ATOM 751 O O . VAL A 1 89 ? -7.720 -1.971 9.357 1.00 93.44 89 VAL A O 1
ATOM 754 N N . MET A 1 90 ? -6.142 -0.598 10.194 1.00 95.50 90 MET A N 1
ATOM 755 C CA . MET A 1 90 ? -5.509 -0.305 8.913 1.00 95.50 90 MET A CA 1
ATOM 756 C C . MET A 1 90 ? -4.426 -1.349 8.665 1.00 95.50 90 MET A C 1
ATOM 758 O O . MET A 1 90 ? -3.732 -1.748 9.602 1.00 95.50 90 MET A O 1
ATOM 762 N N . PHE A 1 91 ? -4.288 -1.797 7.426 1.00 95.56 91 PHE A N 1
ATOM 763 C CA . PHE A 1 91 ? -3.230 -2.709 7.025 1.00 95.56 91 PHE A CA 1
ATOM 764 C C . PHE A 1 91 ? -2.499 -2.148 5.819 1.00 95.56 91 PHE A C 1
ATOM 766 O O . PHE A 1 91 ? -3.160 -1.722 4.878 1.00 95.56 91 PHE A O 1
ATOM 773 N N . LEU A 1 92 ? -1.171 -2.240 5.829 1.00 96.75 92 LEU A N 1
ATOM 774 C CA . LEU A 1 92 ? -0.368 -2.129 4.618 1.00 96.75 92 LEU A CA 1
ATOM 775 C C . LEU A 1 92 ? -0.443 -3.463 3.876 1.00 96.75 92 LEU A C 1
ATOM 777 O O . LEU A 1 92 ? -0.109 -4.503 4.454 1.00 96.75 92 LEU A O 1
ATOM 781 N N . ALA A 1 93 ? -0.864 -3.448 2.619 1.00 96.56 93 ALA A N 1
ATOM 782 C CA . ALA A 1 93 ? -0.815 -4.604 1.735 1.00 96.56 93 ALA A CA 1
ATOM 783 C C . ALA A 1 93 ? 0.272 -4.401 0.678 1.00 96.56 93 ALA A C 1
ATOM 785 O O . ALA A 1 93 ? 0.478 -3.291 0.208 1.00 96.56 93 ALA A O 1
ATOM 786 N N . ALA A 1 94 ? 0.956 -5.481 0.303 1.00 97.06 94 ALA A N 1
ATOM 787 C CA . ALA A 1 94 ? 1.896 -5.496 -0.810 1.00 97.06 94 ALA A CA 1
ATOM 788 C C . ALA A 1 94 ? 1.553 -6.650 -1.752 1.00 97.06 94 ALA A C 1
ATOM 790 O O . ALA A 1 94 ? 1.537 -7.823 -1.342 1.00 97.06 94 ALA A O 1
ATOM 791 N N . VAL A 1 95 ? 1.296 -6.321 -3.015 1.00 96.06 95 VAL A N 1
ATOM 792 C CA . VAL A 1 95 ? 0.944 -7.289 -4.057 1.00 96.06 95 VAL A CA 1
ATOM 793 C C . VAL A 1 95 ? 1.686 -6.997 -5.350 1.00 96.06 95 VAL A C 1
ATOM 795 O O . VAL A 1 95 ? 2.019 -5.864 -5.667 1.00 96.06 95 VAL A O 1
ATOM 798 N N . ALA A 1 96 ? 1.939 -8.037 -6.121 1.00 94.88 96 ALA A N 1
ATOM 799 C CA . ALA A 1 96 ? 2.558 -7.970 -7.428 1.00 94.88 96 ALA A CA 1
ATOM 800 C C . ALA A 1 96 ? 1.750 -8.803 -8.417 1.00 94.88 96 ALA A C 1
ATOM 802 O O . ALA A 1 96 ? 0.867 -9.575 -8.038 1.00 94.88 96 ALA A O 1
ATOM 803 N N . ARG A 1 97 ? 2.066 -8.673 -9.703 1.00 92.94 97 ARG A N 1
ATOM 804 C CA . ARG A 1 97 ? 1.393 -9.451 -10.741 1.00 92.94 97 ARG A CA 1
ATOM 805 C C . ARG A 1 97 ? 1.698 -10.955 -10.584 1.00 92.94 97 ARG A C 1
ATOM 807 O O . ARG A 1 97 ? 2.884 -11.318 -10.602 1.00 92.94 97 ARG A O 1
ATOM 814 N N . PRO A 1 98 ? 0.671 -11.825 -10.461 1.00 94.12 98 PRO A N 1
ATOM 815 C CA . PRO A 1 98 ? 0.866 -13.271 -10.446 1.00 94.12 98 PRO A CA 1
ATOM 816 C C . PRO A 1 98 ? 1.544 -13.750 -11.731 1.00 94.12 98 PRO A C 1
ATOM 818 O O . PRO A 1 98 ? 1.222 -13.263 -12.819 1.00 94.12 98 PRO A O 1
ATOM 821 N N . ARG A 1 99 ? 2.494 -14.680 -11.609 1.00 92.38 99 ARG A N 1
ATOM 822 C CA . ARG A 1 99 ? 3.255 -15.233 -12.740 1.00 92.38 99 ARG A CA 1
ATOM 823 C C . ARG A 1 99 ? 3.929 -16.548 -12.371 1.00 92.38 99 ARG A C 1
ATOM 825 O O . ARG A 1 99 ? 4.216 -16.785 -11.202 1.00 92.38 99 ARG A O 1
ATOM 832 N N . TYR A 1 100 ? 4.295 -17.343 -13.367 1.00 91.81 100 TYR A N 1
ATOM 833 C CA . TYR A 1 100 ? 5.120 -18.520 -13.131 1.00 91.81 100 TYR A CA 1
ATOM 834 C C . TYR A 1 100 ? 6.554 -18.120 -12.737 1.00 91.81 100 TYR A C 1
ATOM 836 O O . TYR A 1 100 ? 7.224 -17.363 -13.445 1.00 91.81 100 TYR A O 1
ATOM 844 N N . ASP A 1 101 ? 7.038 -18.628 -11.603 1.00 90.50 101 ASP A N 1
ATOM 845 C CA . ASP A 1 101 ? 8.425 -18.483 -11.162 1.00 90.50 101 ASP A CA 1
ATOM 846 C C . ASP A 1 101 ? 9.241 -19.686 -11.649 1.00 90.50 101 ASP A C 1
ATOM 848 O O . ASP A 1 101 ? 9.184 -20.781 -11.083 1.00 90.50 101 ASP A O 1
ATOM 852 N N . HIS A 1 102 ? 10.038 -19.470 -12.697 1.00 88.44 102 HIS A N 1
ATOM 853 C CA . HIS A 1 102 ? 10.893 -20.502 -13.283 1.00 88.44 102 HIS A CA 1
ATOM 854 C C . HIS A 1 102 ? 11.987 -21.007 -12.334 1.00 88.44 102 HIS A C 1
ATOM 856 O O . HIS A 1 102 ? 12.387 -22.167 -12.441 1.00 88.44 102 HIS A O 1
ATOM 862 N N . HIS A 1 103 ? 12.462 -20.175 -11.402 1.00 86.62 103 HIS A N 1
ATOM 863 C CA . HIS A 1 103 ? 13.484 -20.577 -10.438 1.00 86.62 103 HIS A CA 1
ATOM 864 C C . HIS A 1 103 ? 12.881 -21.484 -9.361 1.00 86.62 103 HIS A C 1
ATOM 866 O O . HIS A 1 103 ? 13.455 -22.515 -9.016 1.00 86.62 103 HIS A O 1
ATOM 872 N N . ALA A 1 104 ? 11.707 -21.120 -8.842 1.00 88.31 104 ALA A N 1
ATOM 873 C CA . ALA A 1 104 ? 11.004 -21.920 -7.841 1.00 88.31 104 ALA A CA 1
ATOM 874 C C . ALA A 1 104 ? 10.140 -23.051 -8.437 1.00 88.31 104 ALA A C 1
ATOM 876 O O . ALA A 1 104 ? 9.599 -23.850 -7.674 1.00 88.31 104 ALA A O 1
ATOM 877 N N . LYS A 1 105 ? 10.014 -23.117 -9.772 1.00 92.19 105 LYS A N 1
ATOM 878 C CA . LYS A 1 105 ? 9.176 -24.064 -10.530 1.00 92.19 105 LYS A CA 1
ATOM 879 C C . LYS A 1 105 ? 7.733 -24.131 -10.012 1.00 92.19 105 LYS A C 1
ATOM 881 O O . LYS A 1 105 ? 7.184 -25.214 -9.812 1.00 92.19 105 LYS A O 1
ATOM 886 N N . LYS A 1 106 ? 7.139 -22.968 -9.738 1.00 93.50 106 LYS A N 1
ATOM 887 C CA . LYS A 1 106 ? 5.785 -22.844 -9.180 1.00 93.50 106 LYS A CA 1
ATOM 888 C C . LYS A 1 106 ? 5.120 -21.539 -9.603 1.00 93.50 106 LYS A C 1
ATOM 890 O O . LYS A 1 106 ? 5.801 -20.578 -9.949 1.00 93.50 106 LYS A O 1
ATOM 895 N N . GLU A 1 107 ? 3.800 -21.484 -9.489 1.00 94.44 107 GLU A N 1
ATOM 896 C CA . GLU A 1 107 ? 3.051 -20.237 -9.642 1.00 94.44 107 GLU A CA 1
ATOM 897 C C . GLU A 1 107 ? 3.315 -19.296 -8.459 1.00 94.44 107 GLU A C 1
ATOM 899 O O . GLU A 1 107 ? 3.131 -19.662 -7.293 1.00 94.44 107 GLU A O 1
ATOM 904 N N . PHE A 1 108 ? 3.753 -18.073 -8.754 1.00 94.38 108 PHE A N 1
ATOM 905 C CA . PHE A 1 108 ? 3.773 -16.968 -7.804 1.00 94.38 108 PHE A CA 1
ATOM 906 C C . PHE A 1 108 ? 2.408 -16.285 -7.837 1.00 94.38 108 PHE A C 1
ATOM 908 O O . PHE A 1 108 ? 1.999 -15.732 -8.856 1.00 94.38 108 PHE A O 1
ATOM 915 N N . ASP A 1 109 ? 1.704 -16.309 -6.708 1.00 94.94 109 ASP A N 1
ATOM 916 C CA . ASP A 1 109 ? 0.322 -15.831 -6.587 1.00 94.94 109 ASP A CA 1
ATOM 917 C C . ASP A 1 109 ? 0.198 -14.304 -6.454 1.00 94.94 109 ASP A C 1
ATOM 919 O O . ASP A 1 109 ? -0.900 -13.787 -6.246 1.00 94.94 109 ASP A O 1
ATOM 923 N N . GLY A 1 110 ? 1.317 -13.582 -6.546 1.00 94.94 110 GLY A N 1
ATOM 924 C CA . GLY A 1 110 ? 1.361 -12.131 -6.423 1.00 94.94 110 GLY A CA 1
ATOM 925 C C . GLY A 1 110 ? 1.332 -11.613 -4.986 1.00 94.94 110 GLY A C 1
ATOM 926 O O . GLY A 1 110 ? 1.562 -10.426 -4.771 1.00 94.94 110 GLY A O 1
ATOM 927 N N . LYS A 1 111 ? 1.081 -12.448 -3.973 1.00 95.62 111 LYS A N 1
ATOM 928 C CA . LYS A 1 111 ? 0.921 -11.972 -2.593 1.00 95.62 111 LYS A CA 1
ATOM 929 C C . LYS A 1 111 ? 2.272 -11.866 -1.904 1.00 95.62 111 LYS A C 1
ATOM 931 O O . LYS A 1 111 ? 2.952 -12.864 -1.662 1.00 95.62 111 LYS A O 1
ATOM 936 N N . ILE A 1 112 ? 2.637 -10.653 -1.500 1.00 96.38 112 ILE A N 1
ATOM 937 C CA . ILE A 1 112 ? 3.896 -10.414 -0.789 1.00 96.38 112 ILE A CA 1
ATOM 938 C C . ILE A 1 112 ? 3.645 -10.350 0.711 1.00 96.38 112 ILE A C 1
ATOM 940 O O . ILE A 1 112 ? 4.272 -11.086 1.481 1.00 96.38 112 ILE A O 1
ATOM 944 N N . GLY A 1 113 ? 2.677 -9.551 1.147 1.00 97.00 113 GLY A N 1
ATOM 945 C CA . GLY A 1 113 ? 2.336 -9.490 2.559 1.00 97.00 113 GLY A CA 1
ATOM 946 C C . GLY A 1 113 ? 1.193 -8.549 2.879 1.00 97.00 113 GLY A C 1
ATOM 947 O O . GLY A 1 113 ? 0.737 -7.778 2.038 1.00 97.00 113 GLY A O 1
ATOM 948 N N . ILE A 1 114 ? 0.730 -8.665 4.119 1.00 97.00 114 ILE A N 1
ATOM 949 C CA . ILE A 1 114 ? -0.240 -7.768 4.728 1.00 97.00 114 ILE A CA 1
ATOM 950 C C . ILE A 1 114 ? 0.168 -7.559 6.189 1.00 97.00 114 ILE A C 1
ATOM 952 O O . ILE A 1 114 ? 0.425 -8.533 6.903 1.00 97.00 114 ILE A O 1
ATOM 956 N N . TRP A 1 115 ? 0.268 -6.306 6.629 1.00 97.69 115 TRP A N 1
ATOM 957 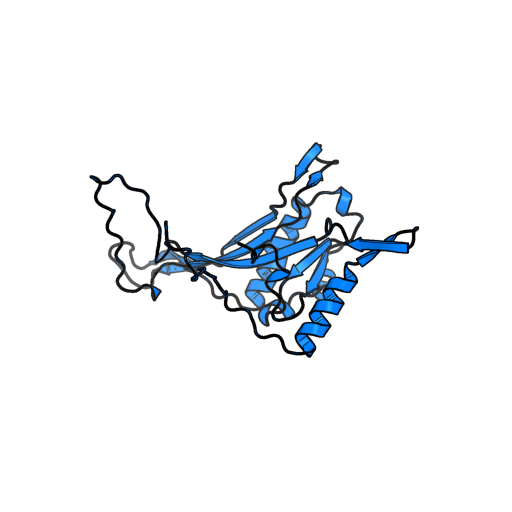C CA . TRP A 1 115 ? 0.765 -5.956 7.962 1.00 97.69 115 TRP A CA 1
ATOM 958 C C . TRP A 1 115 ? -0.183 -4.980 8.659 1.00 97.69 115 TRP A C 1
ATOM 960 O O . TRP A 1 115 ? -0.461 -3.921 8.100 1.00 97.69 115 TRP A O 1
ATOM 970 N N . PRO A 1 116 ? -0.697 -5.312 9.858 1.00 96.69 116 PRO A N 1
ATOM 971 C CA . PRO A 1 116 ? -1.565 -4.413 10.606 1.00 96.69 116 PRO A CA 1
ATOM 972 C C . PRO A 1 116 ? -0.773 -3.253 11.210 1.00 96.69 116 PRO A C 1
ATOM 974 O O . PRO A 1 116 ? 0.281 -3.464 11.809 1.00 96.69 116 PRO A O 1
ATOM 977 N N . PHE A 1 117 ? -1.345 -2.053 11.161 1.00 96.38 117 PHE A N 1
ATOM 978 C CA . PHE A 1 117 ? -0.894 -0.916 11.957 1.00 96.38 117 PHE A CA 1
ATOM 979 C C . PHE A 1 117 ? -1.555 -0.964 13.332 1.00 96.38 117 PHE A C 1
ATOM 981 O O . PHE A 1 117 ? -2.714 -0.566 13.515 1.00 96.38 117 PHE A O 1
ATOM 988 N N . VAL A 1 118 ? -0.828 -1.515 14.302 1.00 95.12 118 VAL A N 1
ATOM 989 C CA . VAL A 1 118 ? -1.305 -1.709 15.670 1.00 95.12 118 VAL A CA 1
ATOM 990 C C . VAL A 1 118 ? -0.214 -1.438 16.696 1.00 95.12 118 VAL A C 1
ATOM 992 O O . VAL A 1 118 ? 0.961 -1.704 16.472 1.00 95.12 118 VAL A O 1
ATOM 995 N N . GLU A 1 119 ? -0.640 -0.987 17.869 1.00 93.88 119 GLU A N 1
ATOM 996 C CA . GLU A 1 119 ? 0.200 -0.802 19.046 1.00 93.88 119 GLU A CA 1
ATOM 997 C C . GLU A 1 119 ? -0.212 -1.777 20.149 1.00 93.88 119 GLU A C 1
ATOM 999 O O . GLU A 1 119 ? -1.402 -2.004 20.396 1.00 93.88 119 GLU A O 1
ATOM 1004 N N . HIS A 1 120 ? 0.780 -2.321 20.852 1.00 92.50 120 HIS A N 1
ATOM 1005 C CA . HIS A 1 120 ? 0.563 -3.058 22.091 1.00 92.50 120 HIS A CA 1
ATOM 1006 C C . HIS A 1 120 ? 0.529 -2.063 23.251 1.00 92.50 120 HIS A C 1
ATOM 1008 O O . HIS A 1 120 ? 1.546 -1.483 23.623 1.00 92.50 120 HIS A O 1
ATOM 1014 N N . THR A 1 121 ? -0.651 -1.859 23.828 1.00 91.75 121 THR A N 1
ATOM 1015 C CA . THR A 1 121 ? -0.869 -0.947 24.954 1.00 91.75 121 THR A CA 1
ATOM 1016 C C . THR A 1 121 ? -1.496 -1.685 26.131 1.00 91.75 121 THR A C 1
ATOM 1018 O O . THR A 1 121 ? -2.004 -2.796 26.000 1.00 91.75 121 THR A O 1
ATOM 1021 N N . LEU A 1 122 ? -1.466 -1.084 27.320 1.00 94.19 122 LEU A N 1
ATOM 1022 C CA . LEU A 1 122 ? -2.158 -1.632 28.485 1.00 94.19 122 LEU A CA 1
ATOM 1023 C C . LEU A 1 122 ? -3.547 -1.007 28.629 1.00 94.19 122 LEU A C 1
ATOM 1025 O O . LEU A 1 122 ? -3.741 0.198 28.434 1.00 94.19 122 LEU A O 1
ATOM 1029 N N . ALA A 1 123 ? -4.529 -1.816 29.024 1.00 90.44 123 ALA A N 1
ATOM 1030 C CA . ALA A 1 123 ? -5.883 -1.348 29.280 1.00 90.44 123 ALA A CA 1
ATOM 1031 C C . ALA A 1 123 ? -5.895 -0.260 30.371 1.00 90.44 123 ALA A C 1
ATOM 1033 O O . ALA A 1 123 ? -5.660 -0.532 31.548 1.00 90.44 123 ALA A O 1
ATOM 1034 N N . LYS A 1 124 ? -6.234 0.980 29.993 1.00 89.94 124 LYS A N 1
ATOM 1035 C CA . LYS A 1 124 ? -6.269 2.135 30.915 1.00 89.94 124 LYS A CA 1
ATOM 1036 C C . LYS A 1 124 ? -7.387 2.051 31.962 1.00 89.94 124 LYS A C 1
ATOM 1038 O O . LYS A 1 124 ? -7.300 2.651 33.031 1.00 89.94 124 LYS A O 1
ATOM 1043 N N . ARG A 1 125 ? -8.470 1.330 31.662 1.00 89.56 125 ARG A N 1
ATOM 1044 C CA . ARG A 1 125 ? -9.646 1.189 32.531 1.00 89.56 125 ARG A CA 1
ATOM 1045 C C . ARG A 1 125 ? -10.077 -0.269 32.594 1.00 89.56 125 ARG A C 1
ATOM 1047 O O . ARG A 1 125 ? -10.007 -0.973 31.589 1.00 89.56 125 ARG A O 1
ATOM 1054 N N . THR A 1 126 ? -10.570 -0.678 33.758 1.00 89.69 126 THR A N 1
ATOM 1055 C CA . THR A 1 126 ? -11.290 -1.941 33.905 1.00 89.69 126 THR A CA 1
ATOM 1056 C C . THR A 1 126 ? -12.610 -1.850 33.148 1.00 89.69 126 THR A C 1
ATOM 1058 O O . THR A 1 126 ? -13.286 -0.821 33.160 1.00 89.69 126 THR A O 1
ATOM 1061 N N . SER A 1 127 ? -12.970 -2.929 32.473 1.00 87.62 127 SER A N 1
ATOM 1062 C CA . SER A 1 127 ? -14.262 -3.113 31.823 1.00 87.62 127 SER A CA 1
ATOM 1063 C C . SER A 1 127 ? -14.734 -4.545 32.050 1.00 87.62 127 SER A C 1
ATOM 1065 O O . SER A 1 127 ? -13.952 -5.388 32.486 1.00 87.62 127 SER A O 1
ATOM 1067 N N . LYS A 1 128 ? -15.980 -4.844 31.672 1.00 89.19 128 LYS A N 1
ATOM 1068 C CA . LYS A 1 128 ? -16.541 -6.201 31.762 1.00 89.19 128 LYS A CA 1
ATOM 1069 C C . LYS A 1 128 ? -15.654 -7.272 31.104 1.00 89.19 128 LYS A C 1
ATOM 1071 O O . LYS A 1 128 ? -15.611 -8.393 31.584 1.00 89.19 128 LYS A O 1
ATOM 1076 N N . ASN A 1 129 ? -14.943 -6.915 30.032 1.00 85.94 129 ASN A N 1
ATOM 1077 C CA . ASN A 1 129 ? -14.191 -7.868 29.212 1.00 85.94 129 ASN A CA 1
ATOM 1078 C C . ASN A 1 129 ? -12.675 -7.848 29.476 1.00 85.94 129 ASN A C 1
ATOM 1080 O O . ASN A 1 129 ? -11.955 -8.623 28.857 1.00 85.94 129 ASN A O 1
ATOM 1084 N N . ARG A 1 130 ? -12.159 -6.923 30.302 1.00 87.88 130 ARG A N 1
ATOM 1085 C CA . ARG A 1 130 ? -10.712 -6.800 30.574 1.00 87.88 130 ARG A CA 1
ATOM 1086 C C . ARG A 1 130 ? -10.429 -5.975 31.825 1.00 87.88 130 ARG A C 1
ATOM 1088 O O . ARG A 1 130 ? -11.003 -4.895 31.993 1.00 87.88 130 ARG A O 1
ATOM 1095 N N . ALA A 1 131 ? -9.506 -6.452 32.655 1.00 93.75 131 ALA A N 1
ATOM 1096 C CA . ALA A 1 131 ? -8.982 -5.710 33.797 1.00 93.75 131 ALA A CA 1
ATOM 1097 C C . ALA A 1 131 ? -8.077 -4.546 33.352 1.00 93.75 131 ALA A C 1
ATOM 1099 O O . ALA A 1 131 ? -7.484 -4.583 32.270 1.00 93.75 131 ALA A O 1
ATOM 1100 N N . ARG A 1 132 ? -7.951 -3.508 34.193 1.00 93.06 132 ARG A N 1
ATOM 1101 C CA . ARG A 1 132 ? -6.911 -2.479 34.024 1.00 93.06 132 ARG A CA 1
ATOM 1102 C C . ARG A 1 132 ? -5.535 -3.157 34.009 1.00 93.06 132 ARG A C 1
ATOM 1104 O O . ARG A 1 132 ? -5.283 -4.037 34.820 1.00 93.06 132 ARG A O 1
ATOM 1111 N N . GLY A 1 133 ? -4.659 -2.734 33.102 1.00 93.06 133 GLY A N 1
ATOM 1112 C CA . GLY A 1 133 ? -3.312 -3.293 32.964 1.00 93.06 133 GLY A CA 1
ATOM 1113 C C . GLY A 1 133 ? -3.221 -4.539 32.078 1.00 93.06 133 GLY A C 1
ATOM 1114 O O . GLY A 1 133 ? -2.116 -4.978 31.796 1.00 93.06 133 GLY A O 1
ATOM 1115 N N . ALA A 1 134 ? -4.339 -5.088 31.588 1.00 93.38 134 ALA A N 1
ATOM 1116 C CA . ALA A 1 134 ? -4.291 -6.190 30.627 1.00 93.38 134 ALA A CA 1
ATOM 1117 C C . ALA A 1 134 ? -3.652 -5.733 29.295 1.00 93.38 134 ALA A C 1
ATOM 1119 O O . ALA A 1 134 ? -3.977 -4.627 28.844 1.00 93.38 134 ALA A O 1
ATOM 1120 N N . PRO A 1 135 ? -2.801 -6.551 28.644 1.00 93.75 135 PRO A N 1
ATOM 1121 C CA . PRO A 1 135 ? -2.302 -6.270 27.300 1.00 93.75 135 PRO A CA 1
ATOM 1122 C C . PRO A 1 135 ? -3.451 -6.160 26.293 1.00 93.75 135 PRO A C 1
ATOM 1124 O O . PRO A 1 135 ? -4.338 -7.014 26.241 1.00 93.75 135 PRO A O 1
ATOM 1127 N N . VAL A 1 136 ? -3.449 -5.099 25.492 1.00 91.25 136 VAL A N 1
ATOM 1128 C CA . VAL A 1 136 ? -4.448 -4.820 24.458 1.00 91.25 136 VAL A CA 1
ATOM 1129 C C . VAL A 1 136 ? -3.734 -4.401 23.183 1.00 91.25 136 VAL A C 1
ATOM 1131 O O . VAL A 1 136 ? -2.797 -3.611 23.207 1.00 91.25 136 VAL A O 1
ATOM 1134 N N . ILE A 1 137 ? -4.222 -4.907 22.057 1.00 91.12 137 ILE A N 1
ATOM 1135 C CA . ILE A 1 137 ? -3.805 -4.459 20.732 1.00 91.12 137 ILE A CA 1
ATOM 1136 C C . ILE A 1 137 ? -4.789 -3.381 20.279 1.00 91.12 137 ILE A C 1
ATOM 1138 O O . ILE A 1 137 ? -6.002 -3.616 20.238 1.00 91.12 137 ILE A O 1
ATOM 1142 N N . THR A 1 138 ? -4.281 -2.192 19.975 1.00 90.88 138 THR A N 1
ATOM 1143 C CA . THR A 1 138 ? -5.084 -1.050 19.523 1.00 90.88 138 THR A CA 1
ATOM 1144 C C . THR A 1 138 ? -4.658 -0.601 18.130 1.00 90.88 138 THR A C 1
ATOM 1146 O O . THR A 1 138 ? -3.466 -0.635 17.844 1.00 90.88 138 THR A O 1
ATOM 1149 N N . PRO A 1 139 ? -5.592 -0.164 17.263 1.00 92.81 139 PRO A N 1
ATOM 1150 C CA . PRO A 1 139 ? -5.235 0.424 15.975 1.00 92.81 139 PRO A CA 1
ATOM 1151 C C . PRO A 1 139 ? -4.306 1.625 16.164 1.00 92.81 139 PRO A C 1
ATOM 1153 O O . PRO A 1 139 ? -4.575 2.473 17.017 1.00 92.81 139 PRO A O 1
ATOM 1156 N N . GLN A 1 140 ? -3.249 1.682 15.363 1.00 93.19 140 GLN A N 1
ATOM 1157 C CA . GLN A 1 140 ? -2.281 2.771 15.347 1.00 93.19 140 GLN A CA 1
ATOM 1158 C C . GLN A 1 140 ? -2.657 3.806 14.278 1.00 93.19 140 GLN A C 1
ATOM 1160 O O . GLN A 1 140 ? -3.209 3.458 13.232 1.00 93.19 140 GLN A O 1
ATOM 1165 N N . THR A 1 141 ? -2.363 5.081 14.535 1.00 90.81 141 THR A N 1
ATOM 1166 C CA . THR A 1 141 ? -2.424 6.126 13.503 1.00 90.81 141 THR A CA 1
ATOM 1167 C C . THR A 1 141 ? -1.170 6.044 12.641 1.00 90.81 141 THR A C 1
ATOM 1169 O O . THR A 1 141 ? -0.067 6.038 13.175 1.00 90.81 141 THR A O 1
ATOM 1172 N N . VAL A 1 142 ? -1.334 6.009 11.320 1.00 91.75 142 VAL A N 1
ATOM 1173 C CA . VAL A 1 142 ? -0.207 5.981 10.382 1.00 91.75 142 VAL A CA 1
ATOM 1174 C C . VAL A 1 142 ? 0.222 7.409 10.070 1.00 91.75 142 VAL A C 1
ATOM 1176 O O . VAL A 1 142 ? -0.516 8.166 9.440 1.00 91.75 142 VAL A O 1
ATOM 1179 N N . ASP A 1 143 ? 1.401 7.782 10.554 1.00 94.31 143 ASP A N 1
ATOM 1180 C CA . ASP A 1 143 ? 2.123 8.976 10.121 1.00 94.31 143 ASP A CA 1
ATOM 1181 C C . ASP A 1 143 ? 3.266 8.599 9.162 1.00 94.31 143 ASP A C 1
ATOM 1183 O O . ASP A 1 143 ? 3.456 7.429 8.822 1.00 94.31 143 ASP A O 1
ATOM 1187 N N . SER A 1 144 ? 4.036 9.592 8.708 1.00 94.44 144 SER A N 1
ATOM 1188 C CA . SER A 1 144 ? 5.157 9.356 7.794 1.00 94.44 144 SER A CA 1
ATOM 1189 C C . SER A 1 144 ? 6.214 8.414 8.374 1.00 94.44 144 SER A C 1
ATOM 1191 O O . SER A 1 144 ? 6.759 7.600 7.640 1.00 94.44 144 SER A O 1
ATOM 1193 N N . GLY A 1 145 ? 6.501 8.490 9.677 1.00 96.31 145 GLY A N 1
ATOM 1194 C CA . GLY A 1 145 ? 7.509 7.640 10.314 1.00 96.31 14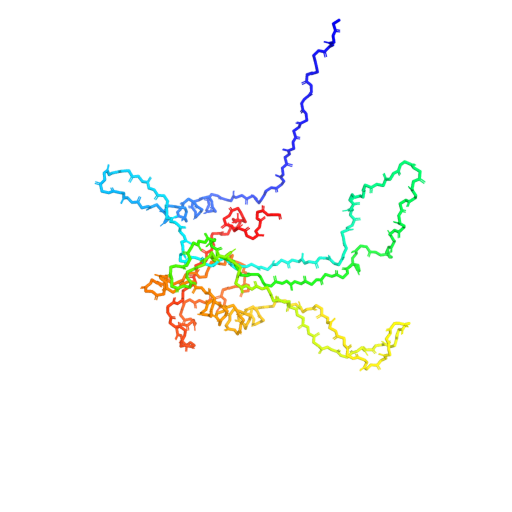5 GLY A CA 1
ATOM 1195 C C . GLY A 1 145 ? 7.047 6.188 10.415 1.00 96.31 145 GLY A C 1
ATOM 1196 O O . GLY A 1 145 ? 7.799 5.271 10.086 1.00 96.31 145 GLY A O 1
ATOM 1197 N N . VAL A 1 146 ? 5.786 5.979 10.803 1.00 95.94 146 VAL A N 1
ATOM 1198 C CA . VAL A 1 146 ? 5.153 4.653 10.851 1.00 95.94 146 VAL A CA 1
ATOM 1199 C C . VAL A 1 146 ? 5.091 4.029 9.454 1.00 95.94 146 VAL A C 1
ATOM 1201 O O . VAL A 1 146 ? 5.430 2.855 9.297 1.00 95.94 146 VAL A O 1
ATOM 1204 N N . TYR A 1 147 ? 4.714 4.808 8.436 1.00 96.56 147 TYR A N 1
ATOM 1205 C CA . TYR A 1 147 ? 4.687 4.343 7.048 1.00 96.56 147 TYR A CA 1
ATOM 1206 C C . TYR A 1 147 ? 6.087 3.975 6.540 1.00 96.56 147 TYR A C 1
ATOM 1208 O O . TYR A 1 147 ? 6.297 2.873 6.031 1.00 96.56 147 TYR A O 1
ATOM 1216 N N . GLN A 1 148 ? 7.071 4.856 6.749 1.00 96.62 148 GLN A N 1
ATOM 1217 C CA . GLN A 1 148 ? 8.464 4.611 6.378 1.00 96.62 148 GLN A CA 1
ATOM 1218 C C . GLN A 1 148 ? 8.993 3.316 7.000 1.00 96.62 148 GLN A C 1
ATOM 1220 O O . GLN A 1 148 ? 9.547 2.477 6.290 1.00 96.62 148 GLN A O 1
ATOM 1225 N N . ALA A 1 149 ? 8.785 3.125 8.305 1.00 96.75 149 ALA A N 1
ATOM 1226 C CA . ALA A 1 149 ? 9.184 1.907 9.003 1.00 96.75 149 ALA A CA 1
ATOM 1227 C C . ALA A 1 149 ? 8.475 0.670 8.434 1.00 96.75 149 ALA A C 1
ATOM 1229 O O . ALA A 1 149 ? 9.099 -0.368 8.236 1.00 96.75 149 ALA A O 1
ATOM 1230 N N . ALA A 1 150 ? 7.187 0.763 8.091 1.00 97.12 150 ALA A N 1
ATOM 1231 C CA . ALA A 1 150 ? 6.475 -0.354 7.476 1.00 97.12 150 ALA A CA 1
ATOM 1232 C C . ALA A 1 150 ? 7.056 -0.737 6.102 1.00 97.12 150 ALA A C 1
ATOM 1234 O O . ALA A 1 150 ? 7.236 -1.927 5.823 1.00 97.12 150 ALA A O 1
ATOM 1235 N N . ILE A 1 151 ? 7.424 0.234 5.262 1.00 97.62 151 ILE A N 1
ATOM 1236 C CA . ILE A 1 151 ? 8.072 -0.059 3.977 1.00 97.62 151 ILE A CA 1
ATOM 1237 C C . ILE A 1 151 ? 9.464 -0.671 4.177 1.00 97.62 151 ILE A C 1
ATOM 1239 O O . ILE A 1 151 ? 9.782 -1.689 3.552 1.00 97.62 151 ILE A O 1
ATOM 1243 N N . LEU A 1 152 ? 10.285 -0.089 5.052 1.00 97.19 152 LEU A N 1
ATO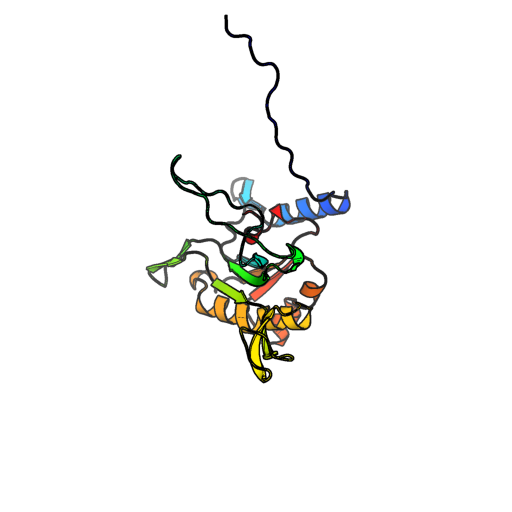M 1244 C CA . LEU A 1 152 ? 11.671 -0.516 5.264 1.00 97.19 152 LEU A CA 1
ATOM 1245 C C . LEU A 1 152 ? 11.773 -1.857 6.001 1.00 97.19 152 LEU A C 1
ATOM 1247 O O . LEU A 1 152 ? 12.520 -2.732 5.568 1.00 97.19 152 LEU A O 1
ATOM 1251 N N . ASP A 1 153 ? 10.992 -2.048 7.063 1.00 97.06 153 ASP A N 1
ATOM 1252 C CA . ASP A 1 153 ? 11.132 -3.191 7.972 1.00 97.06 153 ASP A CA 1
ATOM 1253 C C . ASP A 1 153 ? 10.199 -4.354 7.623 1.00 97.06 153 ASP A C 1
ATOM 1255 O O . ASP A 1 153 ? 10.412 -5.479 8.086 1.00 97.06 153 ASP A O 1
ATOM 1259 N N . LYS A 1 154 ? 9.133 -4.108 6.844 1.00 97.44 154 LYS A N 1
ATOM 1260 C CA . LYS A 1 154 ? 8.127 -5.130 6.502 1.00 97.44 154 LYS A CA 1
ATOM 1261 C C . LYS A 1 154 ? 8.063 -5.408 5.007 1.00 97.44 154 LYS A C 1
ATOM 1263 O O . LYS A 1 154 ? 8.340 -6.538 4.598 1.00 97.44 154 LYS A O 1
ATOM 1268 N N . ALA A 1 155 ? 7.723 -4.405 4.198 1.00 97.25 155 ALA A N 1
ATOM 1269 C CA . ALA A 1 155 ? 7.497 -4.609 2.768 1.00 97.25 155 ALA A CA 1
ATOM 1270 C C . ALA A 1 155 ? 8.791 -5.001 2.046 1.00 97.25 155 ALA A C 1
ATOM 1272 O O . ALA A 1 155 ? 8.835 -6.030 1.374 1.00 97.25 155 ALA A O 1
ATOM 1273 N N . THR A 1 156 ? 9.871 -4.247 2.248 1.00 96.69 156 THR A N 1
ATOM 1274 C CA . THR A 1 156 ? 11.148 -4.455 1.552 1.00 96.69 156 THR A CA 1
ATOM 1275 C C . THR A 1 156 ? 11.755 -5.839 1.814 1.00 96.69 156 THR A C 1
ATOM 1277 O O . THR A 1 156 ? 12.086 -6.530 0.843 1.00 96.69 156 THR A O 1
ATOM 1280 N N . PRO A 1 157 ? 11.869 -6.324 3.069 1.00 96.75 157 PRO A N 1
ATOM 1281 C CA . PRO A 1 157 ? 12.371 -7.670 3.329 1.00 96.75 157 PRO A CA 1
ATOM 1282 C C . PRO A 1 157 ? 11.468 -8.752 2.731 1.00 96.75 157 PRO A C 1
ATOM 1284 O O . PRO A 1 157 ? 11.964 -9.741 2.191 1.00 96.75 157 PRO A O 1
ATOM 1287 N N . ALA A 1 158 ? 10.146 -8.561 2.770 1.00 97.25 158 ALA A N 1
ATOM 1288 C CA . ALA A 1 158 ? 9.202 -9.516 2.198 1.00 97.25 158 ALA A CA 1
ATOM 1289 C C . ALA A 1 158 ? 9.280 -9.578 0.667 1.00 97.25 158 ALA A C 1
ATOM 1291 O O . ALA A 1 158 ? 9.213 -10.675 0.112 1.00 97.25 158 ALA A O 1
ATOM 1292 N N . ILE A 1 159 ? 9.481 -8.438 -0.004 1.00 95.50 159 ILE A N 1
ATOM 1293 C CA . ILE A 1 159 ? 9.747 -8.376 -1.447 1.00 95.50 159 ILE A CA 1
ATOM 1294 C C . ILE A 1 159 ? 11.013 -9.176 -1.753 1.00 95.50 159 ILE A C 1
ATOM 1296 O O . ILE A 1 159 ? 10.955 -10.127 -2.526 1.00 95.50 159 ILE A O 1
ATOM 1300 N N . LYS A 1 160 ? 12.134 -8.888 -1.082 1.00 92.75 160 LYS A N 1
ATOM 1301 C CA . LYS A 1 160 ? 13.397 -9.618 -1.306 1.00 92.75 160 LYS A CA 1
ATOM 1302 C C . LYS A 1 160 ? 13.267 -11.129 -1.077 1.00 92.75 160 LYS A C 1
ATOM 1304 O O . LYS A 1 160 ? 13.895 -11.909 -1.788 1.00 92.75 160 LYS A O 1
ATOM 1309 N N . ALA A 1 161 ? 12.456 -11.542 -0.104 1.00 92.88 161 ALA A N 1
ATOM 1310 C CA . ALA A 1 161 ? 12.272 -12.949 0.241 1.00 92.88 161 ALA A CA 1
ATOM 1311 C C . ALA A 1 161 ? 11.336 -13.711 -0.714 1.00 92.88 161 ALA A C 1
ATOM 1313 O O . ALA A 1 161 ? 11.552 -14.899 -0.954 1.00 92.88 161 ALA A O 1
ATOM 1314 N N . LYS A 1 162 ? 10.274 -13.066 -1.215 1.00 92.94 162 LYS A N 1
ATOM 1315 C CA . LYS A 1 162 ? 9.182 -13.745 -1.936 1.00 92.94 162 LYS A CA 1
ATOM 1316 C C . LYS A 1 162 ? 9.117 -13.436 -3.426 1.00 92.94 162 LYS A C 1
ATOM 1318 O O . LYS A 1 162 ? 8.511 -14.211 -4.160 1.00 92.94 162 LYS A O 1
ATOM 1323 N N . PHE A 1 163 ? 9.672 -12.310 -3.865 1.00 92.38 163 PHE A N 1
ATOM 1324 C CA . PHE A 1 163 ? 9.548 -11.872 -5.249 1.00 92.38 163 PHE A CA 1
ATOM 1325 C C . PHE A 1 163 ? 10.386 -12.768 -6.184 1.00 92.38 163 PHE A C 1
ATOM 1327 O O . PHE A 1 163 ? 11.549 -13.041 -5.865 1.00 92.38 163 PHE A O 1
ATOM 1334 N N . PRO A 1 164 ? 9.835 -13.227 -7.327 1.00 89.75 164 PRO A N 1
ATOM 1335 C CA . PRO A 1 164 ? 10.528 -14.140 -8.237 1.00 89.75 164 PRO A CA 1
ATOM 1336 C C . PRO A 1 164 ? 11.900 -13.635 -8.705 1.00 89.75 164 PRO A C 1
ATOM 1338 O O . PRO A 1 164 ? 12.048 -12.493 -9.146 1.00 89.75 164 PRO A O 1
ATOM 1341 N N . ARG A 1 165 ? 12.906 -14.518 -8.650 1.00 75.94 165 ARG A N 1
ATOM 1342 C CA . ARG A 1 165 ? 14.324 -14.172 -8.882 1.00 75.94 165 ARG A CA 1
ATOM 1343 C C . ARG A 1 165 ? 14.656 -13.761 -10.311 1.00 75.94 165 ARG A C 1
ATOM 1345 O O . ARG A 1 165 ? 15.593 -12.997 -10.503 1.00 75.94 165 ARG A O 1
ATOM 1352 N N . THR A 1 166 ? 13.906 -14.225 -11.307 1.00 65.75 166 THR A N 1
ATOM 1353 C CA . THR A 1 166 ? 14.104 -13.824 -12.711 1.00 65.75 166 THR A CA 1
ATOM 1354 C C . THR A 1 166 ? 13.938 -12.318 -12.932 1.00 65.75 166 THR A C 1
ATOM 1356 O O . THR A 1 166 ? 14.478 -11.804 -13.902 1.00 65.75 166 THR A O 1
ATOM 1359 N N . SER A 1 167 ? 13.255 -11.615 -12.021 1.00 58.69 167 SER A N 1
ATOM 1360 C CA . SER A 1 167 ? 13.128 -10.151 -12.014 1.00 58.69 167 SER A CA 1
ATOM 1361 C C . SER A 1 167 ? 14.168 -9.441 -11.136 1.00 58.69 167 SER A C 1
ATOM 1363 O O . SER A 1 167 ? 14.128 -8.229 -11.038 1.00 58.69 167 SER A O 1
ATOM 1365 N N . GLN A 1 168 ? 15.080 -10.145 -10.453 1.00 54.59 168 GLN A N 1
ATOM 1366 C CA . GLN A 1 168 ? 16.098 -9.493 -9.605 1.00 54.59 168 GLN A CA 1
ATOM 1367 C C . GLN A 1 168 ? 17.307 -8.983 -10.405 1.00 54.59 168 GLN A C 1
ATOM 1369 O O . GLN A 1 168 ? 18.133 -8.257 -9.859 1.00 54.59 168 GLN A O 1
ATOM 1374 N N . SER A 1 169 ? 17.427 -9.354 -11.687 1.00 56.41 169 SER A N 1
ATOM 1375 C CA . SER A 1 169 ? 18.363 -8.703 -12.614 1.00 56.41 169 SER A CA 1
ATOM 1376 C C . SER A 1 169 ? 17.840 -7.357 -13.129 1.00 56.41 169 SER A C 1
ATOM 1378 O O . SER A 1 169 ? 18.619 -6.584 -13.679 1.00 56.41 169 SER A O 1
ATOM 1380 N N . SER A 1 170 ? 16.537 -7.094 -12.977 1.00 71.44 170 SER A N 1
ATOM 1381 C CA . SER A 1 170 ? 15.887 -5.807 -13.218 1.00 71.44 170 SER A CA 1
ATOM 1382 C C . SER A 1 170 ? 15.618 -5.095 -11.891 1.00 71.44 170 SER A C 1
ATOM 1384 O O . SER A 1 170 ? 15.536 -5.702 -10.824 1.00 71.44 170 SER A O 1
ATOM 1386 N N . GLU A 1 171 ? 15.532 -3.771 -11.943 1.00 88.88 171 GLU A N 1
ATOM 1387 C CA . GLU A 1 171 ? 15.126 -2.966 -10.796 1.00 88.88 171 GLU A CA 1
ATOM 1388 C C . GLU A 1 171 ? 13.648 -3.232 -10.467 1.00 88.88 171 GLU A C 1
ATOM 1390 O O . GLU A 1 171 ? 12.802 -3.206 -11.360 1.00 88.88 171 GLU A O 1
ATOM 1395 N N . ILE A 1 172 ? 13.332 -3.493 -9.195 1.00 94.00 172 ILE A N 1
ATOM 1396 C CA . ILE A 1 172 ? 11.953 -3.659 -8.719 1.00 94.00 172 ILE A CA 1
ATOM 1397 C C . ILE A 1 172 ? 11.399 -2.285 -8.333 1.00 94.00 172 ILE A C 1
ATOM 1399 O O . ILE A 1 172 ? 12.044 -1.542 -7.596 1.00 94.00 172 ILE A O 1
ATOM 1403 N N . TYR A 1 173 ? 10.179 -1.963 -8.749 1.00 94.81 173 TYR A N 1
ATOM 1404 C CA . TYR A 1 173 ? 9.507 -0.716 -8.389 1.00 94.81 173 TYR A CA 1
ATOM 1405 C C . TYR A 1 173 ? 8.405 -0.967 -7.362 1.00 94.81 173 TYR A C 1
ATOM 1407 O O . TYR A 1 173 ? 7.445 -1.687 -7.631 1.00 94.81 173 TYR A O 1
ATOM 1415 N N . ILE A 1 174 ? 8.512 -0.339 -6.192 1.00 96.19 174 ILE A N 1
ATOM 1416 C CA . ILE A 1 174 ? 7.397 -0.205 -5.254 1.00 96.19 174 ILE A CA 1
ATOM 1417 C C . ILE A 1 174 ? 6.550 0.975 -5.718 1.00 96.19 174 ILE A C 1
ATOM 1419 O O . ILE A 1 174 ? 6.983 2.126 -5.641 1.00 96.19 174 ILE A O 1
ATOM 1423 N N . GLN A 1 175 ? 5.353 0.684 -6.209 1.00 95.38 175 GLN A N 1
ATOM 1424 C CA . GLN A 1 175 ? 4.355 1.681 -6.544 1.00 95.38 175 GLN A CA 1
ATOM 1425 C C . GLN A 1 175 ? 3.517 2.020 -5.315 1.00 95.38 175 GLN A C 1
ATOM 1427 O O . GLN A 1 175 ? 2.931 1.121 -4.720 1.00 95.38 175 GLN A O 1
ATOM 1432 N N . GLN A 1 176 ? 3.433 3.308 -4.999 1.00 93.94 176 GLN A N 1
ATOM 1433 C CA . GLN A 1 176 ? 2.615 3.858 -3.918 1.00 93.94 176 GLN A CA 1
ATOM 1434 C C . GLN A 1 176 ? 1.817 5.070 -4.416 1.00 93.94 176 GLN A C 1
ATOM 1436 O O . GLN A 1 176 ? 2.179 5.698 -5.426 1.00 93.94 176 GLN A O 1
ATOM 1441 N N . ASP A 1 177 ? 0.752 5.422 -3.698 1.00 89.69 177 ASP A N 1
ATOM 1442 C CA . ASP A 1 177 ? 0.032 6.668 -3.942 1.00 89.69 177 ASP A CA 1
ATOM 1443 C C . ASP A 1 177 ? 0.886 7.898 -3.533 1.00 89.69 177 ASP A C 1
ATOM 1445 O O . ASP A 1 177 ? 1.978 7.783 -2.968 1.00 89.69 177 ASP A O 1
ATOM 1449 N N . ASN A 1 178 ? 0.401 9.106 -3.831 1.00 86.88 178 ASN A N 1
ATOM 1450 C CA . ASN A 1 178 ? 1.105 10.353 -3.504 1.00 86.88 178 ASN A CA 1
ATOM 1451 C C . ASN A 1 178 ? 0.550 11.060 -2.250 1.00 86.88 178 ASN A C 1
ATOM 1453 O O . ASN A 1 178 ? 0.549 12.299 -2.179 1.00 86.88 178 ASN A O 1
ATOM 1457 N N . ALA A 1 179 ? 0.038 10.305 -1.274 1.00 85.19 179 ALA A N 1
ATOM 1458 C CA . ALA A 1 179 ? -0.382 10.847 0.009 1.00 85.19 179 ALA A CA 1
ATOM 1459 C C . ALA A 1 179 ? 0.796 11.516 0.734 1.00 85.19 179 ALA A C 1
ATOM 1461 O O . ALA A 1 179 ? 1.959 11.126 0.608 1.00 85.19 179 ALA A O 1
ATOM 1462 N N . SER A 1 180 ? 0.504 12.557 1.518 1.00 87.38 180 SER A N 1
ATOM 1463 C CA . SER A 1 180 ? 1.536 13.338 2.212 1.00 87.38 180 SER A CA 1
ATOM 1464 C C . SER A 1 180 ? 2.512 12.489 3.045 1.00 87.38 180 SER A C 1
ATOM 1466 O O . SER A 1 180 ? 3.710 12.771 2.967 1.00 87.38 180 SER A O 1
ATOM 1468 N N . PRO A 1 181 ? 2.071 11.454 3.795 1.00 87.88 181 PRO A N 1
ATOM 1469 C CA . PRO A 1 181 ? 2.982 10.590 4.542 1.00 87.88 181 PRO A CA 1
ATOM 1470 C C . PRO A 1 181 ? 3.973 9.824 3.659 1.00 87.88 181 PRO A C 1
ATOM 1472 O O . PRO A 1 181 ? 5.083 9.565 4.106 1.00 87.88 181 PRO A O 1
ATOM 1475 N N . HIS A 1 182 ? 3.633 9.514 2.406 1.00 89.44 182 HIS A N 1
ATOM 1476 C CA . HIS A 1 182 ? 4.435 8.633 1.545 1.00 89.44 182 HIS A CA 1
ATOM 1477 C C . HIS A 1 182 ? 5.665 9.322 0.961 1.00 89.44 182 HIS A C 1
ATOM 1479 O O . HIS A 1 182 ? 6.632 8.665 0.578 1.00 89.44 182 HIS A O 1
ATOM 1485 N N . ARG A 1 183 ? 5.686 10.662 0.972 1.00 88.31 183 ARG A N 1
ATOM 1486 C CA . ARG A 1 183 ? 6.813 11.474 0.483 1.00 88.31 183 ARG A CA 1
ATOM 1487 C C . ARG A 1 183 ? 8.125 11.221 1.226 1.00 88.31 183 ARG A C 1
ATOM 1489 O O . ARG A 1 183 ? 9.179 11.591 0.717 1.00 88.31 183 ARG A O 1
ATOM 1496 N N . CYS A 1 184 ? 8.072 10.622 2.417 1.00 91.12 184 CYS A N 1
ATOM 1497 C CA . CYS A 1 184 ? 9.271 10.237 3.157 1.00 91.12 184 CYS A CA 1
ATOM 1498 C C . CYS A 1 184 ? 10.000 9.039 2.527 1.00 91.12 184 CYS A C 1
ATOM 1500 O O . CYS A 1 184 ? 11.212 8.922 2.691 1.00 91.12 184 CYS A O 1
ATOM 1502 N N . VAL A 1 185 ? 9.303 8.180 1.775 1.00 94.44 185 VAL A N 1
ATOM 1503 C CA . VAL A 1 185 ? 9.883 6.994 1.143 1.00 94.44 185 VAL A CA 1
ATOM 1504 C C . VAL A 1 185 ? 10.276 7.338 -0.289 1.00 94.44 185 VAL A C 1
ATOM 1506 O O . VAL A 1 185 ? 9.431 7.581 -1.146 1.00 94.44 185 VAL A O 1
ATOM 1509 N N . THR A 1 186 ? 11.580 7.380 -0.556 1.00 96.19 186 THR A N 1
ATOM 1510 C CA . THR A 1 186 ? 12.141 7.718 -1.873 1.00 96.19 186 THR A CA 1
ATOM 1511 C C . THR A 1 186 ? 13.215 6.714 -2.272 1.00 96.19 186 THR A C 1
ATOM 1513 O O . THR A 1 186 ? 13.839 6.106 -1.405 1.00 96.19 186 THR A O 1
ATOM 1516 N N . THR A 1 187 ? 13.502 6.575 -3.570 1.00 95.81 187 THR A N 1
ATOM 1517 C CA . THR A 1 187 ? 14.639 5.756 -4.032 1.00 95.81 187 THR A CA 1
ATOM 1518 C C . THR A 1 187 ? 15.953 6.184 -3.368 1.00 95.81 187 THR A C 1
ATOM 1520 O O . THR A 1 187 ? 16.744 5.336 -2.971 1.00 95.81 187 THR A O 1
ATOM 1523 N N . ALA A 1 188 ? 16.171 7.489 -3.168 1.00 96.56 188 ALA A N 1
ATOM 1524 C CA . ALA A 1 188 ? 17.365 7.995 -2.491 1.00 96.56 188 ALA A CA 1
ATOM 1525 C C . ALA A 1 188 ? 17.465 7.515 -1.032 1.00 96.56 188 ALA A C 1
ATOM 1527 O O . ALA A 1 188 ? 18.546 7.131 -0.589 1.00 96.56 188 ALA A O 1
ATOM 1528 N N . LEU A 1 189 ? 16.342 7.488 -0.303 1.00 96.19 189 LEU A N 1
ATOM 1529 C CA . LEU A 1 189 ? 16.284 6.903 1.038 1.00 96.19 189 LEU A CA 1
ATOM 1530 C C . LEU A 1 189 ? 16.578 5.397 1.005 1.00 96.19 189 LEU A C 1
ATOM 1532 O O . LEU A 1 189 ? 17.339 4.905 1.831 1.00 96.19 189 LEU A O 1
ATOM 1536 N N . MET A 1 190 ? 15.986 4.658 0.064 1.00 95.12 190 MET A N 1
ATOM 1537 C CA . MET A 1 190 ? 16.217 3.212 -0.058 1.00 95.12 190 MET A CA 1
ATOM 1538 C C . MET A 1 190 ? 17.713 2.927 -0.249 1.00 95.12 190 MET A C 1
ATOM 1540 O O . MET A 1 190 ? 18.298 2.127 0.482 1.00 95.12 190 MET A O 1
ATOM 1544 N N . LEU A 1 191 ? 18.357 3.669 -1.152 1.00 95.38 191 LEU A N 1
ATOM 1545 C CA . LEU A 1 191 ? 19.792 3.565 -1.401 1.00 95.38 191 LEU A CA 1
ATOM 1546 C C . LEU A 1 191 ? 20.635 3.944 -0.175 1.00 95.38 191 LEU A C 1
ATOM 1548 O O . LEU A 1 191 ? 21.589 3.229 0.133 1.00 95.38 191 LEU A O 1
ATOM 1552 N N . SER A 1 192 ? 20.289 5.014 0.553 1.00 96.19 192 SER A N 1
ATOM 1553 C CA . SER A 1 192 ? 21.034 5.422 1.758 1.00 96.19 192 SER A CA 1
ATOM 1554 C C . SER A 1 192 ? 20.927 4.409 2.902 1.00 96.19 192 SER A C 1
ATOM 1556 O O . SER A 1 192 ? 21.849 4.295 3.705 1.00 96.19 192 SER A O 1
ATOM 1558 N N . MET A 1 193 ? 19.851 3.618 2.928 1.00 94.81 193 MET A N 1
ATOM 1559 C CA . MET A 1 193 ? 19.652 2.492 3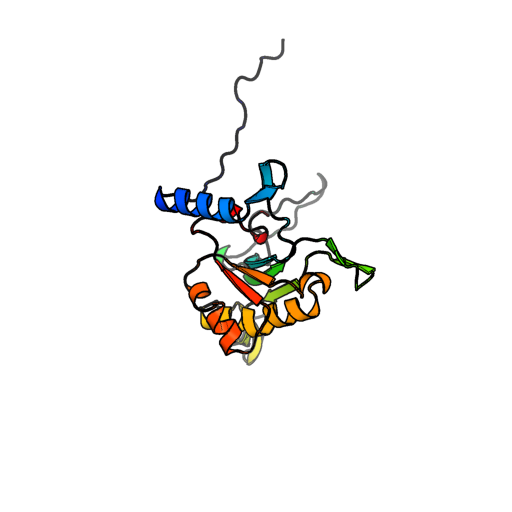.847 1.00 94.81 193 MET A CA 1
ATOM 1560 C C . MET A 1 193 ? 20.292 1.181 3.347 1.00 94.81 193 MET A C 1
ATOM 1562 O O . MET A 1 193 ? 20.079 0.122 3.936 1.00 94.81 193 MET A O 1
ATOM 1566 N N . GLY A 1 194 ? 21.061 1.214 2.251 1.00 94.00 194 GLY A N 1
ATOM 1567 C CA . GLY A 1 194 ? 21.717 0.035 1.672 1.00 94.00 194 GLY A CA 1
ATOM 1568 C C . GLY A 1 194 ? 20.769 -0.907 0.917 1.00 94.00 194 GLY A C 1
ATOM 1569 O O . GLY A 1 194 ? 21.123 -2.050 0.617 1.00 94.00 194 GLY A O 1
ATOM 1570 N N . ILE A 1 195 ? 19.553 -0.461 0.597 1.00 93.06 195 ILE A N 1
ATOM 1571 C CA . ILE A 1 195 ? 18.575 -1.236 -0.167 1.00 93.06 195 ILE A CA 1
ATOM 1572 C C . ILE A 1 195 ? 18.823 -0.987 -1.657 1.00 93.06 195 ILE A C 1
ATOM 1574 O O . ILE A 1 195 ? 18.381 0.005 -2.226 1.00 93.06 195 ILE A O 1
ATOM 1578 N N . GLN A 1 196 ? 19.533 -1.918 -2.292 1.00 90.50 196 GLN A N 1
ATOM 1579 C CA . GLN A 1 196 ? 19.758 -1.927 -3.739 1.00 90.50 196 GLN A CA 1
ATOM 1580 C C . GLN A 1 196 ? 18.708 -2.771 -4.475 1.00 90.50 196 GLN A C 1
ATOM 1582 O O . GLN A 1 196 ? 18.130 -3.698 -3.896 1.00 90.50 196 GLN A O 1
ATOM 1587 N N . GLY A 1 197 ? 18.485 -2.454 -5.755 1.00 90.81 197 GLY A N 1
ATOM 1588 C CA . GLY A 1 197 ? 17.575 -3.184 -6.648 1.00 90.81 197 GLY A CA 1
ATOM 1589 C C . GLY A 1 197 ? 16.086 -2.917 -6.413 1.00 90.81 197 GLY A C 1
ATOM 1590 O O . GLY A 1 197 ? 15.257 -3.605 -7.001 1.00 90.81 197 GLY A O 1
ATOM 1591 N N . ILE A 1 198 ? 15.741 -1.952 -5.550 1.00 94.06 198 ILE A N 1
ATOM 1592 C CA . ILE A 1 198 ? 14.361 -1.545 -5.272 1.00 94.06 198 ILE A CA 1
ATOM 1593 C C . ILE A 1 198 ? 14.264 -0.017 -5.330 1.00 94.06 198 ILE A C 1
ATOM 1595 O O . ILE A 1 198 ? 14.950 0.680 -4.583 1.00 94.06 198 ILE A O 1
ATOM 1599 N N . SER A 1 199 ? 13.366 0.477 -6.176 1.00 95.12 199 SER A N 1
ATOM 1600 C CA . SER A 1 199 ? 13.056 1.891 -6.375 1.00 95.12 199 SER A CA 1
ATOM 1601 C C . SER A 1 199 ? 11.609 2.212 -6.020 1.00 95.12 199 SER A C 1
ATOM 1603 O O . SER A 1 199 ? 10.757 1.327 -5.962 1.00 95.12 199 SER A O 1
ATOM 1605 N N . ILE A 1 200 ? 11.320 3.493 -5.791 1.00 96.00 200 ILE A N 1
ATOM 1606 C CA . ILE A 1 200 ? 9.975 3.984 -5.477 1.00 96.00 200 ILE A CA 1
ATOM 1607 C C . ILE A 1 200 ? 9.363 4.648 -6.710 1.00 96.00 200 ILE A C 1
ATOM 1609 O O . ILE A 1 200 ? 9.973 5.524 -7.324 1.00 96.00 200 ILE A O 1
ATOM 1613 N N . ALA A 1 201 ? 8.135 4.262 -7.044 1.00 94.38 201 ALA A N 1
ATOM 1614 C CA . ALA A 1 201 ? 7.345 4.827 -8.127 1.00 94.38 201 ALA A CA 1
ATOM 1615 C C . ALA A 1 201 ? 6.068 5.470 -7.566 1.00 94.38 201 ALA A C 1
ATOM 1617 O O . ALA A 1 201 ? 5.150 4.787 -7.125 1.00 94.38 201 ALA A O 1
ATOM 1618 N N . ASN A 1 202 ? 5.983 6.799 -7.612 1.00 93.12 202 ASN A N 1
ATOM 1619 C CA . ASN A 1 202 ? 4.787 7.506 -7.154 1.00 93.12 202 ASN A CA 1
ATOM 1620 C C . ASN A 1 202 ? 3.733 7.585 -8.264 1.00 93.12 202 ASN A C 1
ATOM 1622 O O . ASN A 1 202 ? 4.035 7.940 -9.414 1.00 93.12 202 ASN A O 1
ATOM 1626 N N . GLN A 1 203 ? 2.485 7.304 -7.906 1.00 91.56 203 GLN A N 1
ATOM 1627 C CA . GLN A 1 203 ? 1.341 7.521 -8.783 1.00 91.56 203 GLN A CA 1
ATOM 1628 C C . GLN A 1 203 ? 0.979 9.009 -8.912 1.00 91.56 203 GLN A C 1
ATOM 1630 O O . GLN A 1 203 ? 1.243 9.814 -8.012 1.00 91.56 203 GLN A O 1
ATOM 1635 N N . PRO A 1 204 ? 0.328 9.403 -10.019 1.00 92.62 204 PRO A N 1
ATOM 1636 C CA . PRO A 1 204 ? -0.260 10.728 -10.132 1.00 92.62 204 PRO A CA 1
ATOM 1637 C C . PRO A 1 204 ? -1.386 10.917 -9.095 1.00 92.62 204 PRO A C 1
ATOM 1639 O O . PRO A 1 204 ? -2.151 9.984 -8.841 1.00 92.62 204 PRO A O 1
ATOM 1642 N N . PRO A 1 205 ? -1.553 12.126 -8.524 1.00 90.19 205 PRO A N 1
ATOM 1643 C CA . PRO A 1 205 ? -2.624 12.405 -7.565 1.00 90.19 205 PRO A CA 1
ATOM 1644 C C . PRO A 1 205 ? -4.018 12.051 -8.104 1.00 90.19 205 PRO A C 1
ATOM 1646 O O . PRO A 1 205 ? -4.260 12.145 -9.309 1.00 90.19 205 PRO A O 1
ATOM 1649 N N . ASN A 1 206 ? -4.948 11.712 -7.204 1.00 89.81 206 ASN A N 1
ATOM 1650 C CA . ASN A 1 206 ? -6.344 11.383 -7.528 1.00 89.81 206 ASN A CA 1
ATOM 1651 C C . ASN A 1 206 ? -6.486 10.249 -8.560 1.00 89.81 206 ASN A C 1
ATOM 1653 O O . ASN A 1 206 ? -7.338 10.322 -9.447 1.00 89.81 206 ASN A O 1
ATOM 1657 N N . SER A 1 207 ? -5.648 9.213 -8.459 1.00 90.88 207 SER A N 1
ATOM 1658 C CA . SER A 1 207 ? -5.637 8.094 -9.413 1.00 90.88 207 SER A CA 1
ATOM 1659 C C . SER A 1 207 ? -5.780 6.712 -8.777 1.00 90.88 207 SER A C 1
ATOM 1661 O O . SER A 1 207 ? -4.972 5.833 -9.072 1.00 90.88 207 SER A O 1
ATOM 1663 N N . PRO A 1 208 ? -6.829 6.489 -7.958 1.00 87.94 208 PRO A N 1
ATOM 1664 C CA . PRO A 1 208 ? -7.070 5.182 -7.336 1.00 87.94 208 PRO A CA 1
ATOM 1665 C C . PRO A 1 208 ? -7.309 4.076 -8.377 1.00 87.94 208 PRO A C 1
ATOM 1667 O O . PRO A 1 208 ? -7.077 2.903 -8.133 1.00 87.94 208 PRO A O 1
ATOM 1670 N N . ASP A 1 209 ? -7.726 4.433 -9.593 1.00 88.62 209 ASP A N 1
ATOM 1671 C CA . ASP A 1 209 ? -7.896 3.489 -10.696 1.00 88.62 209 ASP A CA 1
ATOM 1672 C C . ASP A 1 209 ? -6.576 2.944 -11.272 1.00 88.62 209 ASP A C 1
ATOM 1674 O O . ASP A 1 209 ? -6.605 2.013 -12.077 1.00 88.62 209 ASP A O 1
ATOM 1678 N N . PHE A 1 210 ? -5.427 3.496 -10.868 1.00 88.62 210 PHE A N 1
ATOM 1679 C CA . PHE A 1 210 ? -4.098 2.972 -11.205 1.00 88.62 210 PHE A CA 1
ATOM 1680 C C . PHE A 1 210 ? -3.515 2.074 -10.108 1.00 88.62 210 PHE A C 1
ATOM 1682 O O . PHE A 1 210 ? -2.400 1.564 -10.273 1.00 88.62 210 PHE A O 1
ATOM 1689 N N . ASP A 1 211 ? -4.232 1.884 -8.998 1.00 85.94 211 ASP A N 1
ATOM 1690 C CA . ASP A 1 211 ? -3.845 0.975 -7.926 1.00 85.94 211 ASP A CA 1
ATOM 1691 C C . ASP A 1 211 ? -4.716 -0.280 -7.928 1.00 85.94 211 ASP A C 1
ATOM 1693 O O . ASP A 1 211 ? -5.929 -0.233 -7.752 1.00 85.94 211 ASP A O 1
ATOM 1697 N N . VAL A 1 212 ? -4.083 -1.440 -8.080 1.00 86.88 212 VAL A N 1
ATOM 1698 C CA . VAL A 1 212 ? -4.769 -2.733 -8.036 1.00 86.88 212 VAL A CA 1
ATOM 1699 C C . VAL A 1 212 ? -5.406 -3.024 -6.668 1.00 86.88 212 VAL A C 1
ATOM 1701 O O . VAL A 1 212 ? -6.365 -3.795 -6.599 1.00 86.88 212 VAL A O 1
ATOM 1704 N N . LEU A 1 213 ? -4.908 -2.416 -5.587 1.00 86.00 213 LEU A N 1
ATOM 1705 C CA . LEU A 1 213 ? -5.421 -2.592 -4.223 1.00 86.00 213 LEU A CA 1
ATOM 1706 C C . LEU A 1 213 ? -6.734 -1.820 -3.974 1.00 86.00 213 LEU A C 1
ATOM 1708 O O . LEU A 1 213 ? -7.537 -2.215 -3.111 1.00 86.00 213 LEU A O 1
ATOM 1712 N N . ASP A 1 214 ? -7.017 -0.816 -4.808 1.00 81.62 214 ASP A N 1
ATOM 1713 C CA . ASP A 1 214 ? -8.229 0.010 -4.772 1.00 81.62 214 ASP A CA 1
ATOM 1714 C C . ASP A 1 214 ? -9.367 -0.491 -5.672 1.00 81.62 214 ASP A C 1
ATOM 1716 O O . ASP A 1 214 ? -10.520 -0.095 -5.497 1.00 81.62 214 ASP A O 1
ATOM 1720 N N . LEU A 1 215 ? -9.093 -1.411 -6.601 1.00 61.12 215 LEU A N 1
ATOM 1721 C CA . LEU A 1 215 ? -10.080 -1.906 -7.576 1.00 61.12 215 LEU A CA 1
ATOM 1722 C C . LEU A 1 215 ? -11.085 -2.935 -7.012 1.00 61.12 215 LEU A C 1
ATOM 1724 O O . LEU A 1 215 ? -11.777 -3.602 -7.786 1.00 61.12 215 LEU A O 1
ATOM 1728 N N . GLY A 1 216 ? -11.176 -3.075 -5.683 1.00 49.47 216 GLY A N 1
ATOM 1729 C CA . GLY A 1 216 ? -12.010 -4.063 -4.980 1.00 49.47 216 GLY A CA 1
ATOM 1730 C C . GLY A 1 216 ? -12.977 -3.476 -3.963 1.00 49.47 216 GLY A C 1
ATOM 1731 O O . GLY A 1 216 ? -12.533 -2.633 -3.146 1.00 49.47 216 GLY A O 1
#

Radius of gyration: 22.87 Å; chains: 1; bounding box: 70×44×70 Å

Organism: Aphanomyces astaci (NCBI:txid112090)